Protein AF-A0A6G8FL01-F1 (afdb_monomer)

Mean predicted aligned error: 11.18 Å

Structure (mmCIF, N/CA/C/O backbone):
data_AF-A0A6G8FL01-F1
#
_entry.id   AF-A0A6G8FL01-F1
#
loop_
_atom_site.group_PDB
_atom_site.id
_atom_site.type_symbol
_atom_site.label_atom_id
_atom_site.label_alt_id
_atom_site.label_comp_id
_atom_site.label_asym_id
_atom_site.label_entity_id
_atom_site.label_seq_id
_atom_site.pdbx_PDB_ins_code
_atom_site.Cartn_x
_atom_site.Cartn_y
_atom_site.Cartn_z
_atom_site.occupancy
_atom_site.B_iso_or_equiv
_atom_site.auth_seq_id
_atom_site.auth_comp_id
_atom_site.auth_asym_id
_atom_site.auth_atom_id
_atom_site.pdbx_PDB_model_num
ATOM 1 N N . MET A 1 1 ? 13.105 -34.738 44.767 1.00 36.34 1 MET A N 1
ATOM 2 C CA . MET A 1 1 ? 11.649 -34.705 44.525 1.00 36.34 1 MET A CA 1
ATOM 3 C C . MET A 1 1 ? 11.220 -33.242 44.631 1.00 36.34 1 MET A C 1
ATOM 5 O O . MET A 1 1 ? 10.880 -32.819 45.720 1.00 36.34 1 MET A O 1
ATOM 9 N N . THR A 1 2 ? 11.565 -32.319 43.724 1.00 36.72 2 THR A N 1
ATOM 10 C CA . THR A 1 2 ? 11.187 -32.106 42.303 1.00 36.72 2 THR A CA 1
ATOM 11 C C . THR A 1 2 ? 9.688 -32.019 42.014 1.00 36.72 2 THR A C 1
ATOM 13 O O . THR A 1 2 ? 8.982 -33.002 42.208 1.00 36.72 2 THR A O 1
ATOM 16 N N . ALA A 1 3 ? 9.320 -30.856 41.442 1.00 37.06 3 ALA A N 1
ATOM 17 C CA . ALA A 1 3 ? 8.181 -30.483 40.578 1.00 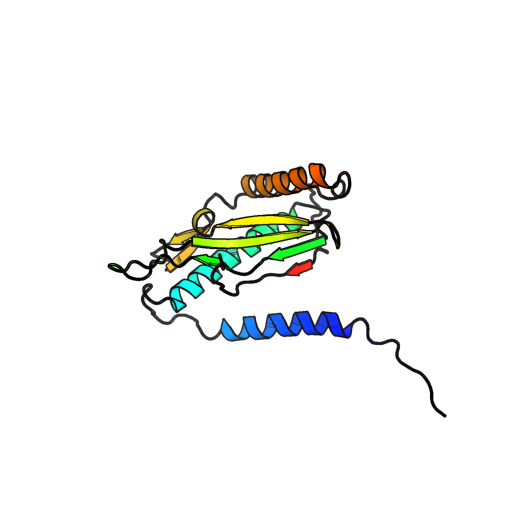37.06 3 ALA A CA 1
ATOM 18 C C . ALA A 1 3 ? 7.419 -29.278 41.163 1.00 37.06 3 ALA A C 1
ATOM 20 O O . ALA A 1 3 ? 7.074 -29.319 42.332 1.00 37.06 3 ALA A O 1
ATOM 21 N N . LYS A 1 4 ? 7.064 -28.184 40.481 1.00 33.66 4 LYS A N 1
ATOM 22 C CA . LYS A 1 4 ? 7.108 -27.639 39.101 1.00 33.66 4 LYS A CA 1
ATOM 23 C C . LYS A 1 4 ? 6.702 -26.151 39.303 1.00 33.66 4 LYS A C 1
ATOM 25 O O . LYS A 1 4 ? 5.956 -25.872 40.230 1.00 33.66 4 LYS A O 1
ATOM 30 N N . GLY A 1 5 ? 7.118 -25.131 38.566 1.00 32.75 5 GLY A N 1
ATOM 31 C CA . GLY A 1 5 ? 7.604 -25.069 37.199 1.00 32.75 5 GLY A CA 1
ATOM 32 C C . GLY A 1 5 ? 6.848 -23.944 36.477 1.00 32.75 5 GLY A C 1
ATOM 33 O O . GLY A 1 5 ? 5.660 -24.085 36.236 1.00 32.75 5 GLY A O 1
ATOM 34 N N . ILE A 1 6 ? 7.580 -22.876 36.138 1.00 38.19 6 ILE A N 1
ATOM 35 C CA . ILE A 1 6 ? 7.466 -22.100 34.890 1.00 38.19 6 ILE A CA 1
ATOM 36 C C . ILE A 1 6 ? 6.189 -21.245 34.718 1.00 38.19 6 ILE A C 1
ATOM 38 O O . ILE A 1 6 ? 5.167 -21.709 34.232 1.00 38.19 6 ILE A O 1
ATOM 42 N N . TRP A 1 7 ? 6.314 -19.948 35.027 1.00 31.25 7 TRP A N 1
ATOM 43 C CA . TRP A 1 7 ? 5.376 -18.866 34.664 1.00 31.25 7 TRP A CA 1
ATOM 44 C C . TRP A 1 7 ? 5.990 -17.878 33.647 1.00 31.25 7 TRP A C 1
ATOM 46 O O . TRP A 1 7 ? 5.691 -16.689 33.651 1.00 31.25 7 TRP A O 1
ATOM 56 N N . ILE A 1 8 ? 6.889 -18.345 32.774 1.00 44.91 8 ILE A N 1
ATOM 57 C CA . ILE A 1 8 ? 7.537 -17.497 31.760 1.00 44.91 8 ILE A CA 1
ATOM 58 C C . ILE A 1 8 ? 7.604 -18.266 30.442 1.00 44.91 8 ILE A C 1
ATOM 60 O O . ILE A 1 8 ? 8.623 -18.872 30.137 1.00 44.91 8 ILE A O 1
ATOM 64 N N . THR A 1 9 ? 6.518 -18.277 29.669 1.00 43.72 9 THR A N 1
ATOM 65 C CA . THR A 1 9 ? 6.560 -18.761 28.272 1.00 43.72 9 THR A CA 1
ATOM 66 C C . THR A 1 9 ? 5.581 -18.077 27.314 1.00 43.72 9 THR A C 1
ATOM 68 O O . THR A 1 9 ? 5.623 -18.376 26.128 1.00 43.72 9 THR A O 1
ATOM 71 N N . ALA A 1 10 ? 4.755 -17.114 27.742 1.00 39.81 10 ALA A N 1
ATOM 72 C CA . ALA A 1 10 ? 3.818 -16.460 26.816 1.00 39.81 10 ALA A CA 1
ATOM 73 C C . ALA A 1 10 ? 4.405 -15.247 26.058 1.00 39.81 10 ALA A C 1
ATOM 75 O O . ALA A 1 10 ? 3.944 -14.935 24.968 1.00 39.81 10 ALA A O 1
ATOM 76 N N . TRP A 1 11 ? 5.458 -14.596 26.571 1.00 33.03 11 TRP A N 1
ATOM 77 C CA . TRP A 1 11 ? 6.044 -13.394 25.941 1.00 33.03 11 TRP A CA 1
ATOM 78 C C . TRP A 1 11 ? 7.249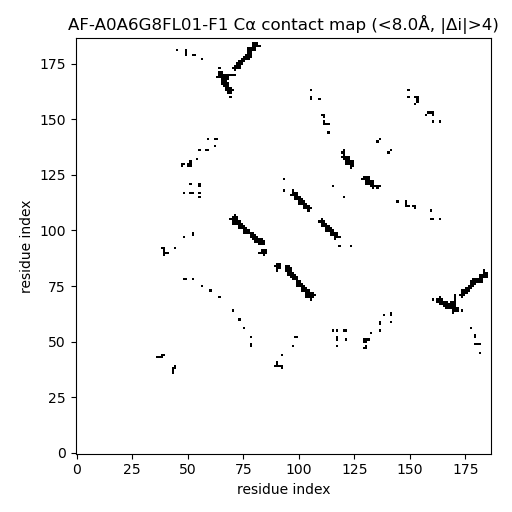 -13.665 25.026 1.00 33.03 11 TRP A C 1
ATOM 80 O O . TRP A 1 11 ? 7.717 -12.767 24.333 1.00 33.03 11 TRP A O 1
ATOM 90 N N . SER A 1 12 ? 7.758 -14.898 24.986 1.00 38.62 12 SER A N 1
ATOM 91 C CA . SER A 1 12 ? 8.978 -15.227 24.234 1.00 38.62 12 SER A CA 1
ATOM 92 C C . SER A 1 12 ? 8.722 -15.594 22.769 1.00 38.62 12 SER A C 1
ATOM 94 O O . SER A 1 12 ? 9.651 -15.541 21.972 1.00 38.62 12 SER A O 1
ATOM 96 N N . VAL A 1 13 ? 7.488 -15.948 22.391 1.00 43.97 13 VAL A N 1
ATOM 97 C CA . VAL A 1 13 ? 7.177 -16.398 21.019 1.00 43.97 13 VAL A CA 1
ATOM 98 C C . VAL A 1 13 ? 6.832 -15.224 20.095 1.00 43.97 13 VAL A C 1
ATOM 100 O O . VAL A 1 13 ? 7.257 -15.217 18.944 1.00 43.97 13 VAL A O 1
ATOM 103 N N . VAL A 1 14 ? 6.179 -14.173 20.602 1.00 43.00 14 VAL A N 1
ATOM 104 C CA . VAL A 1 14 ? 5.880 -12.967 19.801 1.00 43.00 14 VAL A CA 1
ATOM 105 C C . VAL A 1 14 ? 7.143 -12.127 19.558 1.00 43.00 14 VAL A C 1
ATOM 107 O O . VAL A 1 14 ? 7.347 -11.624 18.457 1.00 43.00 14 VAL A O 1
ATOM 110 N N . GLY A 1 15 ? 8.062 -12.063 20.530 1.00 33.84 15 GLY A N 1
ATOM 111 C CA . GLY A 1 15 ? 9.348 -11.371 20.361 1.00 33.84 15 GLY A CA 1
ATOM 112 C C . GLY A 1 15 ? 10.302 -12.032 19.354 1.00 33.84 15 GLY A C 1
ATOM 113 O O . GLY A 1 15 ? 11.143 -11.350 18.775 1.00 33.84 15 GLY A O 1
ATOM 114 N N . LEU A 1 16 ? 10.165 -13.341 19.104 1.00 36.62 16 LEU A N 1
ATOM 115 C CA . LEU A 1 16 ? 11.024 -14.079 18.167 1.00 36.62 16 LEU A CA 1
ATOM 116 C C . LEU A 1 16 ? 10.580 -13.947 16.701 1.00 36.62 16 LEU A C 1
ATOM 118 O O . LEU A 1 16 ? 11.434 -13.981 15.819 1.00 36.62 16 LEU A O 1
ATOM 122 N N . LEU A 1 17 ? 9.289 -13.723 16.428 1.00 42.22 17 LEU A N 1
ATOM 123 C CA . LEU A 1 17 ? 8.806 -13.470 15.063 1.00 42.22 17 LEU A CA 1
ATOM 124 C C . LEU A 1 17 ? 9.113 -12.037 14.594 1.00 42.22 17 LEU A C 1
ATOM 126 O O . LEU A 1 17 ? 9.507 -11.845 13.447 1.00 42.22 17 LEU A O 1
ATOM 130 N N . VAL A 1 18 ? 9.062 -11.049 15.497 1.00 44.69 18 VAL A N 1
ATOM 131 C CA . VAL A 1 18 ? 9.391 -9.645 15.172 1.00 44.69 18 VAL A CA 1
ATOM 132 C C . VAL A 1 18 ? 10.902 -9.431 14.971 1.00 44.69 18 VAL A C 1
ATOM 134 O O . VAL A 1 18 ? 11.308 -8.635 14.129 1.00 44.69 18 VAL A O 1
ATOM 137 N N . LEU A 1 19 ? 11.761 -10.186 15.668 1.00 41.81 19 LEU A N 1
ATOM 138 C CA . LEU A 1 19 ? 13.216 -10.107 15.464 1.00 41.81 19 LEU A CA 1
ATOM 139 C C . LEU A 1 19 ? 13.711 -10.935 14.266 1.00 41.81 19 LEU A C 1
ATOM 141 O O . LEU A 1 19 ? 14.717 -10.570 13.660 1.00 41.81 19 LEU A O 1
ATOM 145 N N . GLY A 1 20 ? 13.013 -12.014 13.894 1.00 37.31 20 GLY A N 1
ATOM 146 C CA . GLY A 1 20 ? 13.359 -12.831 12.726 1.00 37.31 20 GLY A CA 1
ATOM 147 C C . GLY A 1 20 ? 13.062 -12.141 11.390 1.00 37.31 20 GLY A C 1
ATOM 148 O O . GLY A 1 20 ? 13.910 -12.161 10.500 1.00 37.31 20 GLY A O 1
ATOM 149 N N . GLY A 1 21 ? 11.902 -11.483 11.272 1.00 38.00 21 GLY A N 1
ATOM 150 C CA . GLY A 1 21 ? 11.507 -10.768 10.050 1.00 38.00 21 GLY A CA 1
ATOM 151 C C . GLY A 1 21 ? 12.287 -9.467 9.824 1.00 38.00 21 GLY A C 1
ATOM 152 O O . GLY A 1 21 ? 12.747 -9.202 8.716 1.00 38.00 21 GLY A O 1
ATOM 153 N N . GLY A 1 22 ? 12.530 -8.687 10.885 1.00 35.66 22 GLY A N 1
ATOM 154 C CA . GLY A 1 22 ? 13.196 -7.383 10.769 1.00 35.66 22 GLY A CA 1
ATOM 155 C C . GLY A 1 22 ? 14.705 -7.443 10.488 1.00 35.66 22 GLY A C 1
ATOM 156 O O . GLY A 1 22 ? 15.245 -6.567 9.812 1.00 35.66 22 GLY A O 1
ATOM 157 N N . LEU A 1 23 ? 15.415 -8.473 10.971 1.00 36.62 23 LEU A N 1
ATOM 158 C CA . LEU A 1 23 ? 16.880 -8.543 10.838 1.00 36.62 23 LEU A CA 1
ATOM 159 C C . LEU A 1 23 ? 17.358 -9.087 9.486 1.00 36.62 23 LEU A C 1
ATOM 161 O O . LEU A 1 23 ? 18.453 -8.727 9.049 1.00 36.62 23 LEU A O 1
ATOM 165 N N . ILE A 1 24 ? 16.558 -9.916 8.810 1.00 47.03 24 ILE A N 1
ATOM 166 C CA . ILE A 1 24 ? 16.896 -10.409 7.467 1.00 47.03 24 ILE A CA 1
ATOM 167 C C . ILE A 1 24 ? 16.628 -9.309 6.427 1.00 47.03 24 ILE A C 1
ATOM 169 O O . ILE A 1 24 ? 17.492 -9.051 5.588 1.00 47.03 24 ILE A O 1
ATOM 173 N N . PHE A 1 25 ? 15.517 -8.574 6.550 1.00 38.59 25 PHE A N 1
ATOM 174 C CA . PHE A 1 25 ? 15.186 -7.471 5.640 1.00 38.59 25 PHE A CA 1
ATOM 175 C C . PHE A 1 25 ? 16.103 -6.245 5.806 1.00 38.59 25 PHE A C 1
ATOM 177 O O . PHE A 1 25 ? 16.569 -5.685 4.814 1.00 38.59 25 PHE A O 1
ATOM 184 N N . GLY A 1 26 ? 16.460 -5.861 7.040 1.00 32.91 26 GLY A N 1
ATOM 185 C CA . GLY A 1 26 ? 17.308 -4.685 7.285 1.00 32.91 26 GLY A CA 1
ATOM 186 C C . GLY A 1 26 ? 18.768 -4.826 6.825 1.00 32.91 26 GLY A C 1
ATOM 187 O O . GLY A 1 26 ? 19.411 -3.828 6.504 1.00 32.91 26 GLY A O 1
ATOM 188 N N . LYS A 1 27 ? 19.314 -6.052 6.769 1.00 37.28 27 LYS A N 1
ATOM 189 C CA . LYS A 1 27 ? 20.723 -6.280 6.394 1.00 37.28 27 LYS A CA 1
ATOM 190 C C . LYS A 1 27 ? 20.940 -6.369 4.881 1.00 37.28 27 LYS A C 1
ATOM 192 O O . LYS A 1 27 ? 22.007 -5.986 4.414 1.00 37.28 27 LYS A O 1
ATOM 197 N N . VAL A 1 28 ? 19.949 -6.836 4.121 1.00 45.41 28 VAL A N 1
ATOM 198 C CA . VAL A 1 28 ? 20.044 -6.925 2.651 1.00 45.41 28 VAL A CA 1
ATOM 199 C C . VAL A 1 28 ? 19.953 -5.538 1.994 1.00 45.41 28 VAL A C 1
ATOM 201 O O . VAL A 1 28 ? 20.570 -5.319 0.955 1.00 45.41 28 VAL A O 1
ATOM 204 N N . PHE A 1 29 ? 19.270 -4.576 2.627 1.00 45.62 29 PHE A N 1
ATOM 205 C CA . PHE A 1 29 ? 19.033 -3.245 2.051 1.00 45.62 29 PHE A CA 1
ATOM 206 C C . PHE A 1 29 ? 20.152 -2.210 2.262 1.00 45.62 29 PHE A C 1
ATOM 208 O O . PHE A 1 29 ? 20.231 -1.258 1.492 1.00 45.62 29 PHE A O 1
ATOM 215 N N . MET A 1 30 ? 21.050 -2.372 3.244 1.00 45.03 30 MET A N 1
ATOM 216 C CA . MET A 1 30 ? 22.147 -1.402 3.444 1.00 45.03 30 MET A CA 1
ATOM 217 C C . MET A 1 30 ? 23.356 -1.619 2.517 1.00 45.03 30 MET A C 1
ATOM 219 O O . MET A 1 30 ? 24.163 -0.706 2.370 1.00 45.03 30 MET A O 1
ATOM 223 N N . ASP A 1 31 ? 23.481 -2.785 1.873 1.00 42.12 31 ASP A N 1
ATOM 224 C CA . ASP A 1 31 ? 24.647 -3.132 1.035 1.00 42.12 31 ASP A CA 1
ATOM 225 C C . ASP A 1 31 ? 24.448 -2.837 -0.465 1.00 42.12 31 ASP A C 1
ATOM 227 O O . ASP A 1 31 ? 25.400 -2.906 -1.238 1.00 42.12 31 ASP A O 1
ATOM 231 N N . LYS A 1 32 ? 23.233 -2.475 -0.901 1.00 45.12 32 LYS A N 1
ATOM 232 C CA . LYS A 1 32 ? 22.915 -2.176 -2.314 1.00 45.12 32 LYS A CA 1
ATOM 233 C C . LYS A 1 32 ? 22.666 -0.690 -2.585 1.00 45.12 32 LYS A C 1
ATOM 235 O O . LYS A 1 32 ? 21.908 -0.328 -3.481 1.00 45.12 32 LYS A O 1
ATOM 240 N N . GLY A 1 33 ? 23.325 0.180 -1.824 1.00 38.38 33 GLY A N 1
ATOM 241 C CA . GLY A 1 33 ? 23.419 1.592 -2.173 1.00 38.38 33 GLY A CA 1
ATOM 242 C C . GLY A 1 33 ? 24.143 1.761 -3.510 1.00 38.38 33 GLY A C 1
ATOM 243 O O . GLY A 1 33 ? 25.337 1.495 -3.594 1.00 38.38 33 GLY A O 1
ATOM 244 N N . ALA A 1 34 ? 23.401 2.202 -4.527 1.00 47.41 34 ALA A N 1
ATOM 245 C CA . ALA A 1 34 ? 23.887 2.830 -5.755 1.00 47.41 34 ALA A CA 1
ATOM 246 C C . ALA A 1 34 ? 25.033 2.096 -6.481 1.00 47.41 34 ALA A C 1
ATOM 248 O O . ALA A 1 34 ? 26.201 2.466 -6.384 1.00 47.41 34 ALA A O 1
ATOM 249 N N . THR A 1 35 ? 24.691 1.094 -7.290 1.00 38.25 35 THR A N 1
ATOM 250 C CA . THR A 1 35 ? 25.548 0.689 -8.414 1.00 38.25 35 THR A CA 1
ATOM 251 C C . THR A 1 35 ? 24.714 0.686 -9.686 1.00 38.25 35 THR A C 1
ATOM 253 O O . THR A 1 35 ? 23.624 0.127 -9.711 1.00 38.25 35 THR A O 1
ATOM 256 N N . GLU A 1 36 ? 25.230 1.380 -10.699 1.00 42.91 36 GLU A N 1
ATOM 257 C CA . GLU A 1 36 ? 24.675 1.626 -12.033 1.00 42.91 36 GLU A CA 1
ATOM 258 C C . GLU A 1 36 ? 24.319 0.310 -12.755 1.00 42.91 36 GLU A C 1
ATOM 260 O O . GLU A 1 36 ? 25.065 -0.183 -13.602 1.00 42.91 36 GLU A O 1
ATOM 265 N N . GLN A 1 37 ? 23.190 -0.307 -12.405 1.00 41.72 37 GLN A N 1
ATOM 266 C CA . GLN A 1 37 ? 22.596 -1.365 -13.211 1.00 41.72 37 GLN A CA 1
ATOM 267 C C . GLN A 1 37 ? 21.653 -0.708 -14.218 1.00 41.72 37 GLN A C 1
ATOM 269 O O . GLN A 1 37 ? 20.759 0.032 -13.808 1.00 41.72 37 GLN A O 1
ATOM 274 N N . PRO A 1 38 ? 21.817 -0.940 -15.531 1.00 46.66 38 PRO A N 1
ATOM 275 C CA . PRO A 1 38 ? 20.848 -0.437 -16.489 1.00 46.66 38 PRO A CA 1
ATOM 276 C C . PRO A 1 38 ? 19.464 -0.990 -16.125 1.00 46.66 38 PRO A C 1
ATOM 278 O O . PRO A 1 38 ? 19.332 -2.181 -15.844 1.00 46.66 38 PRO A O 1
ATOM 281 N N . LEU A 1 39 ? 18.435 -0.139 -16.187 1.00 56.94 39 LEU A N 1
ATOM 282 C CA . LEU A 1 39 ? 17.003 -0.429 -15.965 1.00 56.94 39 LEU A CA 1
ATOM 283 C C . LEU A 1 39 ? 16.394 -1.496 -16.914 1.00 56.94 39 LEU A C 1
ATOM 285 O O . LEU A 1 39 ? 15.180 -1.599 -17.061 1.00 56.94 39 LEU A O 1
ATOM 289 N N . SER A 1 40 ? 17.247 -2.287 -17.564 1.00 60.19 40 SER A N 1
ATOM 290 C CA . SER A 1 40 ? 16.958 -3.528 -18.279 1.00 60.19 40 SER A CA 1
ATOM 291 C C . SER A 1 40 ? 17.224 -4.787 -17.438 1.00 60.19 40 SER A C 1
ATOM 293 O O . SER A 1 40 ? 16.940 -5.888 -17.904 1.00 60.19 40 SER A O 1
ATOM 295 N N . ASP A 1 41 ? 17.836 -4.657 -16.254 1.00 79.00 41 ASP A N 1
ATOM 296 C CA . ASP A 1 41 ? 18.034 -5.765 -15.316 1.00 79.00 41 ASP A CA 1
ATOM 297 C C . ASP A 1 41 ? 16.809 -5.905 -14.406 1.00 79.00 41 ASP A C 1
ATOM 299 O O . ASP A 1 41 ? 16.429 -4.978 -13.685 1.00 79.00 41 ASP A O 1
ATOM 303 N N . ARG A 1 42 ? 16.214 -7.099 -14.416 1.00 84.12 42 ARG A N 1
ATOM 304 C CA . ARG A 1 42 ? 15.068 -7.455 -13.584 1.00 84.12 42 ARG A CA 1
ATOM 305 C C . ARG A 1 42 ? 15.343 -7.200 -12.100 1.00 84.12 42 ARG A C 1
ATOM 307 O O . ARG A 1 42 ? 14.472 -6.665 -11.428 1.00 84.12 42 ARG A O 1
ATOM 314 N N . SER A 1 43 ? 16.551 -7.467 -11.598 1.00 86.69 43 SER A N 1
ATOM 315 C CA . SER A 1 43 ? 16.882 -7.204 -10.188 1.00 86.69 43 SER A CA 1
ATOM 316 C C . SER A 1 43 ? 16.865 -5.715 -9.823 1.00 86.69 43 SER A C 1
ATOM 318 O O . SER A 1 43 ? 16.494 -5.365 -8.704 1.00 86.69 43 SER A O 1
ATOM 320 N N . ALA A 1 44 ? 17.233 -4.826 -10.748 1.00 86.81 44 ALA A N 1
ATOM 321 C CA . ALA A 1 44 ? 17.144 -3.383 -10.527 1.00 86.81 44 ALA A CA 1
ATOM 322 C C . ALA A 1 44 ? 15.681 -2.907 -10.540 1.00 86.81 44 ALA A C 1
ATOM 324 O O . ALA A 1 44 ? 15.284 -2.084 -9.716 1.00 86.81 44 ALA A O 1
ATOM 325 N N . MET A 1 45 ? 14.863 -3.471 -11.433 1.00 89.31 45 MET A N 1
ATOM 326 C CA . MET A 1 45 ? 13.424 -3.198 -11.494 1.00 89.31 45 MET A CA 1
ATOM 327 C C . MET A 1 45 ? 12.706 -3.660 -10.223 1.00 89.31 45 MET A C 1
ATOM 329 O O . MET A 1 45 ? 11.900 -2.921 -9.672 1.00 89.31 45 MET A O 1
ATOM 333 N N . GLU A 1 46 ? 13.045 -4.852 -9.730 1.00 91.94 46 GLU A N 1
ATOM 334 C CA . GLU A 1 46 ? 12.539 -5.407 -8.473 1.00 91.94 46 GLU A CA 1
ATOM 335 C C . GLU A 1 46 ? 12.806 -4.459 -7.291 1.00 91.94 46 GLU A C 1
ATOM 337 O O . GLU A 1 46 ? 11.888 -4.149 -6.534 1.00 91.94 46 GLU A O 1
ATOM 342 N N . LEU A 1 47 ? 14.021 -3.909 -7.182 1.00 91.56 47 LEU A N 1
ATOM 343 C CA . LEU A 1 47 ? 14.349 -2.917 -6.151 1.00 91.56 47 LEU A CA 1
ATOM 344 C C . LEU A 1 47 ? 13.525 -1.630 -6.294 1.00 91.56 47 LEU A C 1
ATOM 346 O O . LEU A 1 47 ? 13.048 -1.097 -5.292 1.00 91.56 47 LEU A O 1
ATOM 350 N N . ALA A 1 48 ? 13.326 -1.141 -7.521 1.00 91.94 48 ALA A N 1
ATOM 351 C CA . ALA A 1 48 ? 12.495 0.035 -7.770 1.00 91.94 48 ALA A CA 1
ATOM 352 C C . ALA A 1 48 ? 11.023 -0.213 -7.392 1.00 91.94 48 ALA A C 1
ATOM 354 O O . ALA A 1 48 ? 10.391 0.647 -6.780 1.00 91.94 48 ALA A O 1
ATOM 355 N N . TYR A 1 49 ? 10.481 -1.395 -7.697 1.00 94.94 49 TYR A N 1
ATOM 356 C CA . TYR A 1 49 ? 9.122 -1.778 -7.311 1.00 94.94 49 TYR A CA 1
ATOM 357 C C . TYR A 1 49 ? 8.957 -1.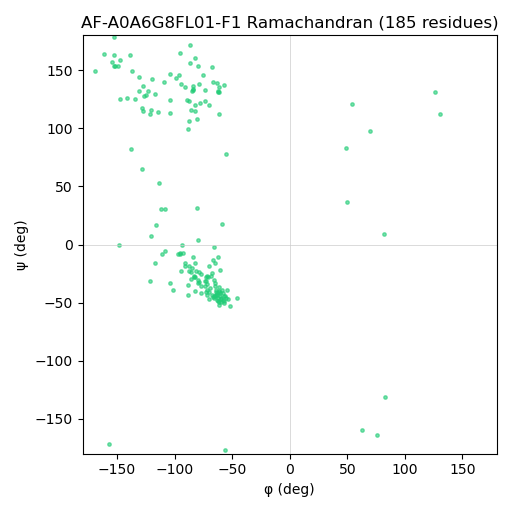884 -5.800 1.00 94.94 49 TYR A C 1
ATOM 359 O O . TYR A 1 49 ? 7.987 -1.355 -5.262 1.00 94.94 49 TYR A O 1
ATOM 367 N N . GLN A 1 50 ? 9.912 -2.508 -5.110 1.00 95.06 50 GLN A N 1
ATOM 368 C CA . GLN A 1 50 ? 9.915 -2.591 -3.649 1.00 95.06 50 GLN A CA 1
ATOM 369 C C . GLN A 1 50 ? 9.974 -1.206 -3.006 1.00 95.06 50 GLN A C 1
ATOM 371 O O . GLN A 1 50 ? 9.254 -0.945 -2.047 1.00 95.06 50 GLN A O 1
ATOM 376 N N . ASP A 1 51 ? 10.797 -0.303 -3.541 1.00 94.12 51 ASP A N 1
ATOM 377 C CA . ASP A 1 51 ? 10.885 1.072 -3.054 1.00 94.12 51 ASP A CA 1
ATOM 378 C C . ASP A 1 51 ? 9.565 1.835 -3.226 1.00 94.12 51 ASP A C 1
ATOM 380 O O . ASP A 1 51 ? 9.070 2.452 -2.281 1.00 94.12 51 ASP A O 1
ATOM 384 N N . GLY A 1 52 ? 8.967 1.752 -4.416 1.00 94.44 52 GLY A N 1
ATOM 385 C CA . GLY A 1 52 ? 7.684 2.384 -4.699 1.00 94.44 52 GLY A CA 1
ATOM 386 C C . GLY A 1 52 ? 6.549 1.809 -3.849 1.00 94.44 52 GLY A C 1
ATOM 387 O O . GLY A 1 52 ? 5.761 2.567 -3.285 1.00 94.44 52 GLY A O 1
ATOM 388 N N . MET A 1 53 ? 6.492 0.484 -3.695 1.00 95.94 53 MET A N 1
ATOM 389 C CA . MET A 1 53 ? 5.460 -0.171 -2.891 1.00 95.94 53 MET A CA 1
ATOM 390 C C . MET A 1 53 ? 5.617 0.089 -1.407 1.00 95.94 53 MET A C 1
ATOM 392 O O . MET A 1 53 ? 4.622 0.349 -0.744 1.00 95.94 53 MET A O 1
ATOM 396 N N . ARG A 1 54 ? 6.842 0.140 -0.889 1.00 95.62 54 ARG A N 1
ATOM 397 C CA . ARG A 1 54 ? 7.086 0.561 0.491 1.00 95.62 54 ARG A CA 1
ATOM 398 C C . ARG A 1 54 ? 6.459 1.919 0.789 1.00 95.62 54 ARG A C 1
ATOM 400 O O . ARG A 1 54 ? 5.741 2.040 1.775 1.00 95.62 54 ARG A O 1
ATOM 407 N N . GLN A 1 55 ? 6.649 2.903 -0.092 1.00 95.06 55 GLN A N 1
ATOM 408 C CA . GLN A 1 55 ? 6.039 4.227 0.073 1.00 95.06 55 GLN A CA 1
ATOM 409 C C . GLN A 1 55 ? 4.504 4.161 0.067 1.00 95.06 55 GLN A C 1
ATOM 411 O O . GLN A 1 55 ? 3.864 4.844 0.865 1.00 95.06 55 GLN A O 1
ATOM 416 N N . VAL A 1 56 ? 3.905 3.328 -0.793 1.00 96.00 56 VAL A N 1
ATOM 417 C CA . VAL A 1 56 ? 2.450 3.090 -0.806 1.00 96.00 56 VAL A CA 1
ATOM 418 C C . VAL A 1 56 ? 1.985 2.486 0.522 1.00 96.00 56 VAL A C 1
ATOM 420 O O . VAL A 1 56 ? 1.032 2.995 1.117 1.00 96.00 56 VAL A O 1
ATOM 423 N N . GLN A 1 57 ? 2.661 1.431 0.990 1.00 95.94 57 GLN A N 1
ATOM 424 C CA . GLN A 1 57 ? 2.304 0.717 2.212 1.00 95.94 57 GLN A CA 1
ATOM 425 C C . GLN A 1 57 ? 2.405 1.622 3.442 1.00 95.94 57 GLN A C 1
ATOM 427 O O . GLN A 1 57 ? 1.459 1.694 4.228 1.00 95.94 57 GLN A O 1
ATOM 432 N N . GLU A 1 58 ? 3.519 2.345 3.582 1.00 95.25 58 GLU A N 1
ATOM 433 C CA . GLU A 1 58 ? 3.763 3.291 4.675 1.00 95.25 58 GLU A CA 1
ATOM 434 C C . GLU A 1 58 ? 2.728 4.424 4.649 1.00 95.25 58 GLU A C 1
ATOM 436 O O . GLU A 1 58 ? 2.020 4.618 5.634 1.00 95.25 58 GLU A O 1
ATOM 441 N N . THR A 1 59 ? 2.538 5.092 3.503 1.00 95.62 59 THR A N 1
ATOM 442 C CA . THR A 1 59 ? 1.614 6.238 3.384 1.00 95.62 59 THR A CA 1
ATOM 443 C C . THR A 1 59 ? 0.177 5.857 3.730 1.00 95.62 59 THR A C 1
ATOM 445 O O . THR A 1 59 ? -0.496 6.568 4.479 1.00 95.62 59 THR A O 1
ATOM 448 N N . PHE A 1 60 ? -0.318 4.740 3.189 1.00 95.81 60 PHE A N 1
ATOM 449 C CA . PHE A 1 60 ? -1.681 4.299 3.476 1.00 95.81 60 PHE A CA 1
ATOM 450 C C . PHE A 1 60 ? -1.840 3.865 4.931 1.00 95.81 60 PHE A C 1
ATOM 452 O O . PHE A 1 60 ? -2.832 4.220 5.569 1.00 95.81 60 PHE A O 1
ATOM 459 N N . THR A 1 61 ? -0.871 3.116 5.464 1.00 96.88 61 THR A N 1
ATOM 460 C CA . THR A 1 61 ? -0.939 2.617 6.840 1.00 96.88 61 THR A CA 1
ATOM 461 C C . THR A 1 61 ? -0.886 3.767 7.839 1.00 96.88 61 THR A C 1
ATOM 463 O O . THR A 1 61 ? -1.719 3.817 8.738 1.00 96.88 61 THR A O 1
ATOM 466 N N . GLU A 1 62 ? 0.029 4.722 7.664 1.00 97.00 62 GLU A N 1
ATOM 467 C CA . GLU A 1 62 ? 0.100 5.927 8.496 1.00 97.00 62 GLU A CA 1
ATOM 468 C C . GLU A 1 62 ? -1.220 6.695 8.453 1.00 97.00 62 GLU A C 1
ATOM 470 O O . GLU A 1 62 ? -1.811 6.962 9.498 1.00 97.00 62 GLU A O 1
ATOM 475 N N . TYR A 1 63 ? -1.747 6.961 7.253 1.00 97.06 63 TYR A N 1
ATOM 476 C CA . TYR A 1 63 ? -3.023 7.654 7.113 1.00 97.06 63 TYR A CA 1
ATOM 477 C C . TYR A 1 63 ? -4.159 6.932 7.841 1.00 97.06 63 TYR A C 1
ATOM 479 O O . TYR A 1 63 ? -4.903 7.552 8.604 1.00 97.06 63 TYR A O 1
ATOM 487 N N . LEU A 1 64 ? -4.287 5.623 7.623 1.00 96.88 64 LEU A N 1
ATOM 488 C CA . LEU A 1 64 ? -5.314 4.800 8.244 1.00 96.88 64 LEU A CA 1
ATOM 489 C C . LEU A 1 64 ? -5.202 4.845 9.773 1.00 96.88 64 LEU A C 1
ATOM 491 O O . LEU A 1 64 ? -6.191 5.119 10.450 1.00 96.88 64 LEU A O 1
ATOM 495 N N . LEU A 1 65 ? -4.006 4.626 10.322 1.00 96.94 65 LEU A N 1
ATOM 496 C CA . LEU A 1 65 ? -3.798 4.570 11.768 1.00 96.94 65 LEU A CA 1
ATOM 497 C C . LEU A 1 65 ? -3.897 5.934 12.449 1.00 96.94 65 LEU A C 1
ATOM 499 O O . LEU A 1 65 ? -4.255 5.982 13.621 1.00 96.94 65 LEU A O 1
ATOM 503 N N . GLU A 1 66 ? -3.612 7.035 11.761 1.00 97.56 66 GLU A N 1
ATOM 504 C CA . GLU A 1 66 ? -3.778 8.380 12.319 1.00 97.56 66 GLU A CA 1
ATOM 505 C C . GLU A 1 66 ? -5.231 8.863 12.276 1.00 97.56 66 GLU A C 1
ATOM 507 O O . GLU A 1 66 ? -5.649 9.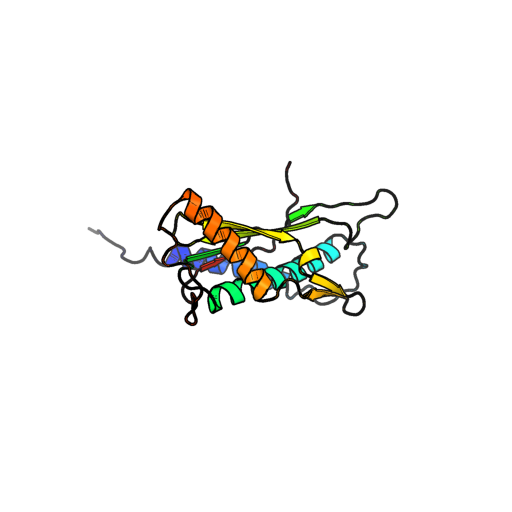630 13.144 1.00 97.56 66 GLU A O 1
ATOM 512 N N . ASN A 1 67 ? -6.006 8.424 11.278 1.00 97.44 67 ASN A N 1
ATOM 513 C CA . ASN A 1 67 ? -7.316 9.007 10.977 1.00 97.44 67 ASN A CA 1
ATOM 514 C C . ASN A 1 67 ? -8.497 8.083 11.279 1.00 97.44 67 ASN A C 1
ATOM 516 O O . ASN A 1 67 ? -9.637 8.543 11.213 1.00 97.44 67 ASN A O 1
ATOM 520 N N . TYR A 1 68 ? -8.269 6.812 11.610 1.00 95.50 68 TYR A N 1
ATOM 521 C CA . TYR A 1 68 ? -9.329 5.858 11.933 1.00 95.50 68 TYR A CA 1
ATOM 522 C C . TYR A 1 68 ? -9.076 5.177 13.276 1.00 95.50 68 TYR A C 1
ATOM 524 O O . TYR A 1 68 ? -7.962 4.752 13.581 1.00 95.50 68 TYR A O 1
ATOM 532 N N . GLU A 1 69 ? -10.131 5.067 14.081 1.00 94.69 69 GLU A N 1
ATOM 533 C CA . GLU A 1 69 ? -10.165 4.215 15.273 1.00 94.69 69 GLU A CA 1
ATOM 534 C C . GLU A 1 69 ? -10.792 2.855 14.939 1.00 94.69 69 GLU A C 1
ATOM 536 O O . GLU A 1 69 ? -11.420 2.706 13.890 1.00 94.69 69 GLU A O 1
ATOM 541 N N . GLY A 1 70 ? -10.608 1.867 15.817 1.00 92.12 70 GLY A N 1
ATOM 542 C CA . GLY A 1 70 ? -11.154 0.518 15.636 1.00 92.12 70 GLY A CA 1
ATOM 543 C C . GLY A 1 70 ? -10.326 -0.390 14.720 1.00 92.12 70 GLY A C 1
ATOM 544 O O . GLY A 1 70 ? -10.782 -1.478 14.384 1.00 92.12 70 GLY A O 1
ATOM 545 N N . VAL A 1 71 ? -9.115 0.020 14.322 1.00 94.62 71 VAL A N 1
ATOM 546 C CA . VAL A 1 71 ? -8.181 -0.844 13.584 1.00 94.62 71 VAL A CA 1
ATOM 547 C C . VAL A 1 71 ? -7.437 -1.738 14.578 1.00 94.62 71 VAL A C 1
ATOM 549 O O . VAL A 1 71 ? -6.717 -1.245 15.448 1.00 94.62 71 VAL A O 1
ATOM 552 N N . ALA A 1 72 ? -7.575 -3.056 14.436 1.00 94.06 72 ALA A N 1
ATOM 553 C CA . ALA A 1 72 ? -6.829 -4.036 15.224 1.00 94.06 72 ALA A CA 1
ATOM 554 C C . ALA A 1 72 ? -5.489 -4.388 14.569 1.00 94.06 72 ALA A C 1
ATOM 556 O O . ALA A 1 72 ? -4.459 -4.460 15.248 1.00 94.06 72 ALA A O 1
ATOM 557 N N . ALA A 1 73 ? -5.487 -4.589 13.249 1.00 96.00 73 ALA A N 1
ATOM 558 C CA . ALA A 1 73 ? -4.272 -4.876 12.502 1.00 96.00 73 ALA A CA 1
ATOM 559 C C . ALA A 1 73 ? -4.354 -4.461 11.029 1.00 96.00 73 ALA A C 1
ATOM 561 O O . ALA A 1 73 ? -5.435 -4.391 10.447 1.00 96.00 73 ALA A O 1
ATOM 562 N N . VAL A 1 74 ? -3.189 -4.244 10.424 1.00 95.81 74 VAL A N 1
ATOM 563 C CA . VAL A 1 74 ? -2.994 -4.102 8.979 1.00 95.81 74 VAL A CA 1
ATOM 564 C C . VAL A 1 74 ? -1.955 -5.127 8.546 1.00 95.81 74 VAL A C 1
ATOM 566 O O . VAL A 1 74 ? -0.877 -5.205 9.139 1.00 95.81 74 VAL A O 1
ATOM 569 N N . GLU A 1 75 ? -2.273 -5.916 7.529 1.00 97.00 75 GLU A N 1
ATOM 570 C CA . GLU A 1 75 ? -1.363 -6.904 6.955 1.00 97.00 75 GLU A CA 1
ATOM 571 C C . GLU A 1 75 ? -1.271 -6.692 5.455 1.00 97.00 75 GLU A C 1
ATOM 573 O O . GLU A 1 75 ? -2.259 -6.861 4.744 1.00 97.00 75 GLU A O 1
ATOM 578 N N . TRP A 1 76 ? -0.086 -6.321 4.992 1.00 96.25 76 TRP A N 1
ATOM 579 C CA . TRP A 1 76 ? 0.239 -6.293 3.576 1.00 96.25 76 TRP A CA 1
ATOM 580 C C . TRP A 1 76 ? 0.676 -7.678 3.126 1.00 96.25 76 TRP A C 1
ATOM 582 O O . TRP A 1 76 ? 1.440 -8.356 3.815 1.00 96.25 76 TRP A O 1
ATOM 592 N N . GLU A 1 77 ? 0.178 -8.084 1.968 1.00 92.25 77 GLU A N 1
ATOM 593 C CA . GLU A 1 77 ? 0.761 -9.172 1.201 1.00 92.25 77 GLU A CA 1
ATOM 594 C C . GLU A 1 77 ? 1.940 -8.613 0.390 1.00 92.25 77 GLU A C 1
ATOM 596 O O . GLU A 1 77 ? 2.065 -7.394 0.215 1.00 92.25 77 GLU A O 1
ATOM 601 N N . GLY A 1 78 ? 2.835 -9.497 -0.050 1.00 90.00 78 GLY A N 1
ATOM 602 C CA . GLY A 1 78 ? 4.031 -9.127 -0.800 1.00 90.00 78 GLY A CA 1
ATOM 603 C C . GLY A 1 78 ? 3.752 -8.314 -2.072 1.00 90.00 78 GLY A C 1
ATOM 604 O O . GLY A 1 78 ? 2.632 -7.918 -2.403 1.00 90.00 78 GLY A O 1
ATOM 605 N N . VAL A 1 79 ? 4.821 -8.027 -2.807 1.00 95.12 79 VAL A N 1
ATOM 606 C CA . VAL A 1 79 ? 4.732 -7.308 -4.077 1.00 95.12 79 VAL A CA 1
ATOM 607 C C . VAL A 1 79 ? 4.495 -8.310 -5.199 1.00 95.12 79 VAL A C 1
ATOM 609 O O . VAL A 1 79 ? 5.404 -9.025 -5.630 1.00 95.12 79 VAL A O 1
ATOM 612 N N . GLU A 1 80 ? 3.272 -8.328 -5.705 1.00 94.69 80 GLU A N 1
ATOM 613 C CA . GLU A 1 80 ? 2.907 -9.091 -6.885 1.00 94.69 80 GLU A CA 1
ATOM 614 C C . GLU A 1 80 ? 3.474 -8.421 -8.129 1.00 94.69 80 GLU A C 1
ATOM 616 O O . GLU A 1 80 ? 3.183 -7.254 -8.408 1.00 94.69 80 GLU A O 1
ATOM 621 N N . VAL A 1 81 ? 4.266 -9.168 -8.900 1.00 94.50 81 VAL A N 1
ATOM 622 C CA . VAL A 1 81 ? 4.785 -8.704 -10.186 1.00 94.50 81 VAL A CA 1
ATOM 623 C C . VAL A 1 81 ? 4.355 -9.640 -11.307 1.00 94.50 81 VAL A C 1
ATOM 625 O O . VAL A 1 81 ? 4.811 -10.778 -11.423 1.00 94.50 81 VAL A O 1
ATOM 628 N N . GLU A 1 82 ? 3.503 -9.120 -12.182 1.00 92.31 82 GLU A N 1
ATOM 629 C CA . GLU A 1 82 ? 3.172 -9.703 -13.474 1.00 92.31 82 GLU A CA 1
ATOM 630 C C . GLU A 1 82 ? 4.165 -9.183 -14.526 1.00 92.31 82 GLU A C 1
ATOM 632 O O . GLU A 1 82 ? 4.036 -8.067 -15.045 1.00 92.31 82 GLU A O 1
ATOM 637 N N . TRP A 1 83 ? 5.169 -10.002 -14.840 1.00 89.88 83 TRP A N 1
ATOM 638 C CA . TRP A 1 83 ? 6.178 -9.687 -15.851 1.00 89.88 83 TRP A CA 1
ATOM 639 C C . TRP A 1 83 ? 5.577 -9.727 -17.254 1.00 89.88 83 TRP A C 1
ATOM 641 O O . TRP A 1 83 ? 5.088 -10.759 -17.715 1.00 89.88 83 TRP A O 1
ATOM 651 N N . ARG A 1 84 ? 5.645 -8.597 -17.958 1.00 86.12 84 ARG A N 1
ATOM 652 C CA . ARG A 1 84 ? 5.139 -8.429 -19.326 1.00 86.12 84 ARG A CA 1
ATOM 653 C C . ARG A 1 84 ? 6.285 -8.181 -20.297 1.00 86.12 84 ARG A C 1
ATOM 655 O O . ARG A 1 84 ? 6.291 -7.211 -21.057 1.00 86.12 84 ARG A O 1
ATOM 662 N N . ASP A 1 85 ? 7.263 -9.078 -20.257 1.00 82.62 85 ASP A N 1
ATOM 663 C CA . ASP A 1 85 ? 8.461 -8.995 -21.084 1.00 82.62 85 ASP A CA 1
ATOM 664 C C . ASP A 1 85 ? 8.110 -9.081 -22.573 1.00 82.62 85 ASP A C 1
ATOM 666 O O . ASP A 1 85 ? 7.376 -9.962 -23.033 1.00 82.62 85 ASP A O 1
ATOM 670 N N . SER A 1 86 ? 8.672 -8.166 -23.361 1.00 78.25 86 SER A N 1
ATOM 671 C CA . SER A 1 86 ? 8.529 -8.199 -24.809 1.00 78.25 86 SER A CA 1
ATOM 672 C C . SER A 1 86 ? 9.571 -9.134 -25.428 1.00 78.25 86 SER A C 1
ATOM 674 O O . SER A 1 86 ? 10.764 -8.951 -25.187 1.00 78.25 86 SER A O 1
ATOM 676 N N . PRO A 1 87 ? 9.184 -10.035 -26.351 1.00 78.00 87 PRO A N 1
ATOM 677 C CA . PRO A 1 87 ? 10.153 -10.806 -27.132 1.00 78.00 87 PRO A CA 1
ATOM 678 C C . PRO A 1 87 ? 11.080 -9.938 -27.999 1.00 78.00 87 PRO A C 1
ATOM 680 O O . PRO A 1 87 ? 12.138 -10.398 -28.416 1.00 78.00 87 PRO A O 1
ATOM 683 N N . VAL A 1 88 ? 10.663 -8.705 -28.311 1.00 78.12 88 VAL A N 1
ATOM 684 C CA . VAL A 1 88 ? 11.390 -7.772 -29.187 1.00 78.12 88 VAL A CA 1
ATOM 685 C C . VAL A 1 88 ? 12.145 -6.716 -28.381 1.00 78.12 88 VAL A C 1
ATOM 687 O O . VAL A 1 88 ? 13.261 -6.360 -28.748 1.00 78.12 88 VAL A O 1
ATOM 690 N N . PHE A 1 89 ? 11.546 -6.216 -27.297 1.00 74.31 89 PHE A N 1
ATOM 691 C CA . PHE A 1 89 ? 12.076 -5.084 -26.527 1.00 74.31 89 PHE A CA 1
ATOM 692 C C . PHE A 1 89 ? 12.647 -5.467 -25.154 1.00 74.31 89 PHE A C 1
ATOM 694 O O . PHE A 1 89 ? 13.248 -4.617 -24.505 1.00 74.31 89 PHE A O 1
ATOM 701 N N . GLY A 1 90 ? 12.511 -6.727 -24.730 1.00 75.44 90 GLY A N 1
ATOM 702 C CA . GLY A 1 90 ? 12.939 -7.183 -23.409 1.00 75.44 90 GLY A CA 1
ATOM 703 C C . GLY A 1 90 ? 11.989 -6.751 -22.278 1.00 75.44 90 GLY A C 1
ATOM 704 O O . GLY A 1 90 ? 10.836 -6.393 -22.553 1.00 75.44 90 GLY A O 1
ATOM 705 N N . PRO A 1 91 ? 12.443 -6.821 -21.012 1.00 76.75 91 PRO A N 1
ATOM 706 C CA . PRO A 1 91 ? 11.660 -6.410 -19.849 1.00 76.75 91 PRO A CA 1
ATOM 707 C C . PRO A 1 91 ? 11.428 -4.895 -19.828 1.00 76.75 91 PRO A C 1
ATOM 709 O O . PRO A 1 91 ? 12.227 -4.119 -20.356 1.00 76.75 91 PRO A O 1
ATOM 712 N N . SER A 1 92 ? 10.330 -4.459 -19.206 1.00 81.75 92 SER A N 1
ATOM 713 C CA . SER A 1 92 ? 9.969 -3.040 -19.121 1.00 81.75 92 SER A CA 1
ATOM 714 C C . SER A 1 92 ? 9.536 -2.649 -17.718 1.00 81.75 92 SER A C 1
ATOM 716 O O . SER A 1 92 ? 8.576 -3.208 -17.193 1.00 81.75 92 SER A O 1
ATOM 718 N N . LEU A 1 93 ? 10.184 -1.625 -17.145 1.00 83.81 93 LEU A N 1
ATOM 719 C CA . LEU A 1 93 ? 9.823 -1.119 -15.813 1.00 83.81 93 LEU A CA 1
ATOM 720 C C . LEU A 1 93 ? 8.364 -0.659 -15.767 1.00 83.81 93 LEU A C 1
ATOM 722 O O . LEU A 1 93 ? 7.658 -0.916 -14.797 1.00 83.81 93 LEU A O 1
ATOM 726 N N . LEU A 1 94 ? 7.912 -0.021 -16.842 1.00 81.94 94 LEU A N 1
ATOM 727 C CA . LEU A 1 94 ? 6.590 0.590 -16.931 1.00 81.94 94 LEU A CA 1
ATOM 728 C C . LEU A 1 94 ? 5.525 -0.365 -17.486 1.00 81.94 94 LEU A C 1
ATOM 730 O O . LEU A 1 94 ? 4.336 -0.077 -17.394 1.00 81.94 94 LEU A O 1
ATOM 734 N N . GLY A 1 95 ? 5.945 -1.470 -18.110 1.00 82.25 95 GLY A N 1
ATOM 735 C CA . GLY A 1 95 ? 5.044 -2.424 -18.754 1.00 82.25 95 GLY A CA 1
ATOM 736 C C . GLY A 1 95 ? 4.478 -3.486 -17.812 1.00 82.25 95 GLY A C 1
ATOM 737 O O . GLY A 1 95 ? 3.417 -4.042 -18.103 1.00 82.25 95 GLY A O 1
ATOM 738 N N . ASN A 1 96 ? 5.164 -3.767 -16.705 1.00 89.38 96 ASN A N 1
ATOM 739 C CA . ASN A 1 96 ? 4.778 -4.824 -15.774 1.00 89.38 96 ASN A CA 1
ATOM 740 C C . ASN A 1 96 ? 3.579 -4.424 -14.912 1.00 89.38 96 ASN A C 1
ATOM 742 O O . ASN A 1 96 ? 3.425 -3.264 -14.525 1.00 89.38 96 ASN A O 1
ATOM 746 N N . GLY A 1 97 ? 2.739 -5.406 -14.589 1.00 91.44 97 GLY A N 1
ATOM 747 C CA . GLY A 1 97 ? 1.726 -5.245 -13.553 1.00 91.44 97 GLY A CA 1
ATOM 748 C C . GLY A 1 97 ? 2.394 -5.373 -12.191 1.00 91.44 97 GLY A C 1
ATOM 749 O O . GLY A 1 97 ? 3.017 -6.393 -11.931 1.00 91.44 97 GLY A O 1
ATOM 750 N N . VAL A 1 98 ? 2.297 -4.351 -11.345 1.00 95.19 98 VAL A N 1
ATOM 751 C CA . VAL A 1 98 ? 2.883 -4.378 -9.999 1.00 95.19 98 VAL A CA 1
ATOM 752 C C . VAL A 1 98 ? 1.813 -3.986 -8.997 1.00 95.19 98 VAL A C 1
ATOM 754 O O . VAL A 1 98 ? 1.293 -2.870 -9.075 1.00 95.19 98 VAL A O 1
ATOM 757 N N . ALA A 1 99 ? 1.476 -4.893 -8.087 1.00 95.69 99 ALA A N 1
ATOM 758 C CA . ALA A 1 99 ? 0.413 -4.711 -7.109 1.00 95.69 99 ALA A CA 1
ATOM 759 C C . ALA A 1 99 ? 0.811 -5.242 -5.725 1.00 95.69 99 ALA A C 1
ATOM 761 O O . ALA A 1 99 ? 1.809 -5.938 -5.575 1.00 95.69 99 ALA A O 1
ATOM 762 N N . SER A 1 100 ? 0.078 -4.827 -4.698 1.00 95.19 100 SER A N 1
ATOM 763 C CA . SER A 1 100 ? 0.196 -5.358 -3.342 1.00 95.19 100 SER A CA 1
ATOM 764 C C . SER A 1 100 ? -1.188 -5.314 -2.709 1.00 95.19 100 SER A C 1
ATOM 766 O O . SER A 1 100 ? -1.861 -4.270 -2.710 1.00 95.19 100 SER A O 1
ATOM 768 N N . ASP A 1 101 ? -1.611 -6.475 -2.230 1.00 94.31 101 ASP A N 1
ATOM 769 C CA . ASP A 1 101 ? -2.871 -6.675 -1.534 1.00 94.31 101 ASP A CA 1
ATOM 770 C C . ASP A 1 101 ? -2.688 -6.385 -0.046 1.00 94.31 101 ASP A C 1
ATOM 772 O O . ASP A 1 101 ? -1.588 -6.457 0.503 1.00 94.31 101 ASP A O 1
ATOM 776 N N . PHE A 1 102 ? -3.776 -6.039 0.632 1.00 94.62 102 PHE A N 1
ATOM 777 C CA . PHE A 1 102 ? -3.752 -5.818 2.067 1.00 94.62 102 PHE A CA 1
ATOM 778 C C . PHE A 1 102 ? -5.065 -6.172 2.741 1.00 94.62 102 PHE A C 1
ATOM 780 O O . PHE A 1 102 ? -6.149 -6.089 2.157 1.00 94.62 102 PHE A O 1
ATOM 787 N N . LYS A 1 103 ? -4.942 -6.517 4.020 1.00 95.31 103 LYS A N 1
ATOM 788 C CA . LYS A 1 103 ? -6.034 -6.822 4.936 1.00 95.31 103 LYS A CA 1
ATOM 789 C C . LYS A 1 103 ? -6.045 -5.810 6.066 1.00 95.31 103 LYS A C 1
ATOM 791 O O . LYS A 1 103 ? -5.022 -5.589 6.712 1.00 95.31 103 LYS A O 1
ATOM 796 N N . VAL A 1 104 ? -7.207 -5.226 6.330 1.00 94.56 104 VAL A N 1
ATOM 797 C CA . VAL A 1 10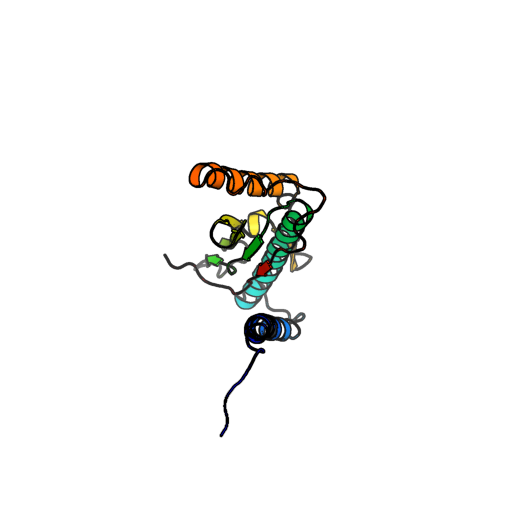4 ? -7.425 -4.353 7.487 1.00 94.56 104 VAL A CA 1
ATOM 798 C C . VAL A 1 104 ? -8.413 -5.027 8.419 1.00 94.56 104 VAL A C 1
ATOM 800 O O . VAL A 1 104 ? -9.580 -5.198 8.076 1.00 94.56 104 VAL A O 1
ATOM 803 N N . TYR A 1 105 ? -7.930 -5.393 9.598 1.00 92.56 105 TYR A N 1
ATOM 804 C CA . TYR A 1 105 ? -8.668 -6.120 10.619 1.00 92.56 105 TYR A CA 1
ATOM 805 C C . TYR A 1 105 ? -9.300 -5.158 11.623 1.00 92.56 105 TYR A C 1
ATOM 807 O O . TYR A 1 105 ? -8.637 -4.234 12.102 1.00 92.56 105 TYR A O 1
ATOM 815 N N . VAL A 1 106 ? -10.548 -5.425 12.011 1.00 89.50 106 VAL A N 1
ATOM 816 C CA . VAL A 1 106 ? -11.191 -4.795 13.187 1.00 89.50 106 VAL A CA 1
ATOM 817 C C . VAL A 1 106 ? -11.063 -5.627 14.450 1.00 89.50 106 VAL A C 1
ATOM 819 O O . VAL A 1 106 ? -11.160 -5.107 15.557 1.00 89.50 106 VAL A O 1
ATOM 822 N N . ASN A 1 107 ? -10.853 -6.929 14.293 1.00 86.81 107 ASN A N 1
ATOM 823 C CA . ASN A 1 107 ? -10.620 -7.884 15.363 1.00 86.81 107 ASN A CA 1
ATOM 824 C C . ASN A 1 107 ? -9.877 -9.103 14.783 1.00 86.81 107 ASN A C 1
ATOM 826 O O . ASN A 1 107 ? -9.447 -9.081 13.633 1.00 86.81 107 ASN A O 1
ATOM 830 N N . ASP A 1 108 ? -9.725 -10.171 15.563 1.00 85.81 108 ASP A N 1
ATOM 831 C CA . ASP A 1 108 ? -8.957 -11.353 15.150 1.00 85.81 108 ASP A CA 1
ATOM 832 C C . ASP A 1 108 ? -9.560 -12.126 13.956 1.00 85.81 108 ASP A C 1
ATOM 834 O O . ASP A 1 108 ? -8.875 -12.967 13.371 1.00 85.81 108 ASP A O 1
ATOM 838 N N . THR A 1 109 ? -10.830 -11.896 13.604 1.00 85.81 109 THR A N 1
ATOM 839 C CA . THR A 1 109 ? -11.554 -12.673 12.583 1.00 85.81 109 THR A CA 1
ATOM 840 C C . THR A 1 109 ? -12.090 -11.844 11.425 1.00 85.81 109 THR A C 1
ATOM 842 O O . THR A 1 109 ? -12.154 -12.355 10.308 1.00 85.81 109 THR A O 1
ATOM 845 N N . ASP A 1 110 ? -12.456 -10.589 11.669 1.00 87.94 110 ASP A N 1
ATOM 846 C CA . ASP A 1 110 ? -13.138 -9.743 10.695 1.00 87.94 110 ASP A CA 1
ATOM 847 C C . ASP A 1 110 ? -12.163 -8.725 10.091 1.00 87.94 110 ASP A C 1
ATOM 849 O O . ASP A 1 110 ? -11.520 -7.946 10.805 1.00 87.94 110 ASP A O 1
ATOM 853 N N . TYR A 1 111 ? -12.067 -8.721 8.761 1.00 91.56 111 TYR A N 1
ATOM 854 C CA . TYR A 1 111 ? -11.181 -7.841 8.003 1.00 91.56 111 TYR A CA 1
ATOM 855 C C . TYR A 1 111 ? -11.719 -7.560 6.610 1.00 91.56 111 TYR A C 1
ATOM 857 O O . TYR A 1 111 ? -12.430 -8.394 6.051 1.00 91.56 111 TYR A O 1
ATOM 865 N N . PHE A 1 112 ? -11.345 -6.417 6.023 1.00 90.62 112 PHE A N 1
ATOM 866 C CA . PHE A 1 112 ? -11.580 -6.176 4.593 1.00 90.62 112 PHE A CA 1
ATOM 867 C C . PHE A 1 112 ? -10.282 -6.339 3.838 1.00 90.62 112 PHE A C 1
ATOM 869 O O . PHE A 1 112 ? -9.209 -5.999 4.336 1.00 90.62 112 PHE A O 1
ATOM 876 N N . THR A 1 113 ? -10.406 -6.832 2.614 1.00 92.00 113 THR A N 1
ATOM 877 C CA . THR A 1 113 ? -9.312 -6.900 1.657 1.00 92.00 113 THR A CA 1
ATOM 878 C C . THR A 1 113 ? -9.399 -5.741 0.686 1.00 92.00 113 THR A C 1
ATOM 880 O O . THR A 1 113 ? -10.486 -5.373 0.233 1.00 92.00 113 THR A O 1
ATOM 883 N N . SER A 1 114 ? -8.256 -5.204 0.299 1.00 91.00 114 SER A N 1
ATOM 884 C CA . SER A 1 114 ? -8.147 -4.281 -0.821 1.00 91.00 114 SER A CA 1
ATOM 885 C C . SER A 1 114 ? -6.750 -4.395 -1.420 1.00 91.00 114 SER A C 1
ATOM 887 O O . SER A 1 114 ? -5.941 -5.194 -0.965 1.00 91.00 114 SER A O 1
ATOM 889 N N . TYR A 1 115 ? -6.481 -3.635 -2.473 1.00 90.56 115 TYR A N 1
ATOM 890 C CA . TYR A 1 115 ? -5.222 -3.720 -3.208 1.00 90.56 115 TYR A CA 1
ATOM 891 C C . TYR A 1 115 ? -4.805 -2.370 -3.773 1.00 90.56 115 TYR A C 1
ATOM 893 O O . TYR A 1 115 ? -5.651 -1.487 -3.996 1.00 90.56 115 TYR A O 1
ATOM 901 N N . TYR A 1 116 ? -3.517 -2.225 -4.071 1.00 93.56 116 TYR A N 1
ATOM 902 C CA . TYR A 1 116 ? -2.985 -1.090 -4.813 1.00 93.56 116 TYR A CA 1
ATOM 903 C C . TYR A 1 116 ? -2.079 -1.515 -5.954 1.00 93.56 116 TYR A C 1
ATOM 905 O O . TYR A 1 116 ? -1.160 -2.295 -5.762 1.00 93.56 116 TYR A O 1
ATOM 913 N N . TRP A 1 117 ? -2.312 -0.926 -7.128 1.00 93.44 117 TRP A N 1
ATOM 914 C CA . TRP A 1 117 ? -1.376 -0.967 -8.244 1.00 93.44 117 TRP A CA 1
ATOM 915 C C . TRP A 1 117 ? -0.339 0.139 -8.093 1.00 93.44 117 TRP A C 1
ATOM 917 O O . TRP A 1 117 ? -0.700 1.297 -7.862 1.00 93.44 117 TRP A O 1
ATOM 927 N N . LEU A 1 118 ? 0.938 -0.200 -8.261 1.00 94.00 118 LEU A N 1
ATOM 928 C CA . LEU A 1 118 ? 2.042 0.740 -8.103 1.00 94.00 118 LEU A CA 1
ATOM 929 C C . LEU A 1 118 ? 1.896 1.934 -9.048 1.00 94.00 118 LEU A C 1
ATOM 931 O O . LEU A 1 118 ? 1.989 3.070 -8.606 1.00 94.00 118 LEU A O 1
ATOM 935 N N . ASN A 1 119 ? 1.609 1.687 -10.325 1.00 89.00 119 ASN A N 1
ATOM 936 C CA . ASN A 1 119 ? 1.490 2.718 -11.361 1.00 89.00 119 ASN A CA 1
ATOM 937 C C . ASN A 1 119 ? 0.250 3.617 -11.213 1.00 89.00 119 ASN A C 1
ATOM 939 O O . ASN A 1 119 ? 0.223 4.711 -11.770 1.00 89.00 119 ASN A O 1
ATOM 943 N N . ASP A 1 120 ? -0.762 3.197 -10.452 1.00 89.12 120 ASP A N 1
ATOM 944 C CA . ASP A 1 120 ? -1.870 4.085 -10.096 1.00 89.12 120 ASP A CA 1
ATOM 945 C C . ASP A 1 120 ? -1.476 5.060 -8.985 1.00 89.12 120 ASP A C 1
ATOM 947 O O . ASP A 1 120 ? -2.131 6.088 -8.812 1.00 89.12 120 ASP A O 1
ATOM 951 N N . LYS A 1 121 ? -0.497 4.691 -8.152 1.00 92.25 121 LYS A N 1
ATOM 952 C CA . LYS A 1 121 ? -0.129 5.402 -6.919 1.00 92.25 121 LYS A CA 1
ATOM 953 C C . LYS A 1 121 ? 1.140 6.207 -7.061 1.00 92.25 121 LYS A C 1
ATOM 955 O O . LYS A 1 121 ? 1.225 7.299 -6.502 1.00 92.25 121 LYS A O 1
ATOM 960 N N . MET A 1 122 ? 2.060 5.713 -7.865 1.00 92.62 122 MET A N 1
ATOM 961 C CA . MET A 1 122 ? 3.390 6.239 -8.044 1.00 92.62 122 MET A CA 1
ATOM 962 C C . MET A 1 122 ? 3.689 6.380 -9.536 1.00 92.62 122 MET A C 1
ATOM 964 O O . MET A 1 122 ? 3.309 5.534 -10.343 1.00 92.62 122 MET A O 1
ATOM 968 N N . GLU A 1 123 ? 4.419 7.425 -9.893 1.00 92.50 123 GLU A N 1
ATOM 969 C CA . GLU A 1 123 ? 4.983 7.619 -11.226 1.00 92.50 123 GLU A CA 1
ATOM 970 C C . GLU A 1 123 ? 6.496 7.428 -11.144 1.00 92.50 123 GLU A C 1
ATOM 972 O O . GLU A 1 123 ? 7.112 7.825 -10.158 1.00 92.50 123 GLU A O 1
ATOM 977 N N . TYR A 1 124 ? 7.106 6.779 -12.135 1.00 90.25 124 TYR A N 1
ATOM 978 C CA . TYR A 1 124 ? 8.560 6.652 -12.155 1.00 90.25 124 TYR A CA 1
ATOM 979 C C . TYR A 1 124 ? 9.176 7.925 -12.734 1.00 90.25 124 TYR A C 1
ATOM 981 O O . TYR A 1 124 ? 8.976 8.239 -13.908 1.00 90.25 124 TYR A O 1
ATOM 989 N N . ASP A 1 125 ? 9.925 8.650 -11.911 1.00 90.19 125 ASP A N 1
ATOM 990 C CA . ASP A 1 125 ? 10.674 9.825 -12.327 1.00 90.19 125 ASP A CA 1
ATOM 991 C C . ASP A 1 125 ? 12.038 9.378 -12.869 1.00 90.19 125 ASP A C 1
ATOM 993 O O . ASP A 1 125 ? 12.855 8.807 -12.145 1.00 90.19 125 ASP A O 1
ATOM 997 N N . HIS A 1 126 ? 12.267 9.618 -14.161 1.00 86.69 126 HIS A N 1
ATOM 998 C CA . HIS A 1 126 ? 13.499 9.224 -14.844 1.00 86.69 126 HIS A CA 1
ATOM 999 C C . HIS A 1 126 ? 14.721 10.049 -14.429 1.00 86.69 126 HIS A C 1
ATOM 1001 O O . HIS A 1 126 ? 15.829 9.525 -14.486 1.00 86.69 126 HIS A O 1
ATOM 1007 N N . ASP A 1 127 ? 14.538 11.303 -14.014 1.00 88.94 127 ASP A N 1
ATOM 1008 C CA . ASP A 1 127 ? 15.642 12.170 -13.593 1.00 88.94 127 ASP A CA 1
ATOM 1009 C C . ASP A 1 127 ? 16.093 11.820 -12.168 1.00 88.94 127 ASP A C 1
ATOM 1011 O O . ASP A 1 127 ? 17.269 11.948 -11.824 1.00 88.94 127 ASP A O 1
ATOM 1015 N N . LEU A 1 128 ? 15.153 11.371 -11.332 1.00 87.81 128 LEU A N 1
ATOM 1016 C CA . LEU A 1 128 ? 15.404 10.915 -9.964 1.00 87.81 128 LEU A CA 1
ATOM 1017 C C . LEU A 1 128 ? 15.651 9.403 -9.859 1.00 87.81 128 LEU A C 1
ATOM 1019 O O . LEU A 1 128 ? 15.959 8.925 -8.767 1.00 87.81 128 LEU A O 1
ATOM 1023 N N . GLU A 1 129 ? 15.469 8.673 -10.960 1.00 86.81 129 GLU A N 1
ATOM 1024 C CA . GLU A 1 129 ? 15.568 7.213 -11.075 1.00 86.81 129 GLU A CA 1
ATOM 1025 C C . GLU A 1 129 ? 14.757 6.448 -10.010 1.00 86.81 129 GLU A C 1
ATOM 1027 O O . GLU A 1 129 ? 15.164 5.388 -9.525 1.00 86.81 129 GLU A O 1
ATOM 1032 N N . ARG A 1 130 ? 13.577 6.960 -9.640 1.00 88.12 130 ARG A N 1
ATOM 1033 C CA . ARG A 1 130 ? 12.742 6.372 -8.579 1.00 88.12 130 ARG A CA 1
ATOM 1034 C C . ARG A 1 130 ? 11.259 6.663 -8.750 1.00 88.12 130 ARG A C 1
ATOM 1036 O O . ARG A 1 130 ? 10.866 7.607 -9.428 1.00 88.12 130 ARG A O 1
ATOM 1043 N N . TYR A 1 131 ? 10.436 5.894 -8.046 1.00 91.44 131 TYR A N 1
ATOM 1044 C CA . TYR A 1 131 ? 9.006 6.154 -7.942 1.00 91.44 131 TYR A CA 1
ATOM 1045 C C . TYR A 1 131 ? 8.710 7.350 -7.030 1.00 91.44 131 TYR A C 1
ATOM 1047 O O . TYR A 1 131 ? 9.215 7.436 -5.908 1.00 91.44 131 TYR A O 1
ATOM 1055 N N . VAL A 1 132 ? 7.850 8.250 -7.504 1.00 92.44 132 VAL A N 1
ATOM 1056 C CA . VAL A 1 132 ? 7.347 9.417 -6.774 1.00 92.44 132 VAL A CA 1
ATOM 1057 C C . VAL A 1 132 ? 5.821 9.346 -6.627 1.00 92.44 132 VAL A C 1
ATOM 1059 O O . VAL A 1 132 ? 5.147 8.897 -7.556 1.00 92.44 132 VAL A O 1
ATOM 1062 N N . PRO A 1 133 ? 5.242 9.773 -5.489 1.00 89.50 133 PRO A N 1
ATOM 1063 C CA . PRO A 1 133 ? 3.799 9.725 -5.285 1.00 89.50 133 PRO A CA 1
ATOM 1064 C C . PRO A 1 133 ? 3.030 10.578 -6.288 1.00 89.50 133 PRO A C 1
ATOM 1066 O O . PRO A 1 133 ? 3.348 11.743 -6.527 1.00 89.50 133 PRO A O 1
ATOM 1069 N N . THR A 1 134 ? 1.950 10.016 -6.815 1.00 88.50 134 THR A N 1
ATOM 1070 C CA . THR A 1 134 ? 0.943 10.767 -7.565 1.00 88.50 134 THR A CA 1
ATOM 1071 C C . THR A 1 134 ? -0.104 11.352 -6.609 1.00 88.50 134 THR A C 1
ATOM 1073 O O . THR A 1 134 ? -0.182 11.002 -5.430 1.00 88.50 134 THR A O 1
ATOM 1076 N N . GLY A 1 135 ? -0.994 12.210 -7.119 1.00 83.75 135 GLY A N 1
ATOM 1077 C CA . GLY A 1 135 ? -2.118 12.747 -6.336 1.00 83.75 135 GLY A CA 1
ATOM 1078 C C . GLY A 1 135 ? -3.165 11.703 -5.912 1.00 83.75 135 GLY A C 1
ATOM 1079 O O . GLY A 1 135 ? -4.147 12.047 -5.245 1.00 83.75 135 GLY A O 1
ATOM 1080 N N . THR A 1 136 ? -3.006 10.436 -6.305 1.00 86.12 136 THR A N 1
ATOM 1081 C CA . THR A 1 136 ? -3.977 9.385 -5.997 1.00 86.12 136 THR A CA 1
ATOM 1082 C C . THR A 1 136 ? -3.850 8.857 -4.567 1.00 86.12 136 THR A C 1
ATOM 1084 O O . THR A 1 136 ? -4.870 8.439 -4.027 1.00 86.12 136 THR A O 1
ATOM 1087 N N . LEU A 1 137 ? -2.685 8.980 -3.916 1.00 88.12 137 LEU A N 1
ATOM 1088 C CA . LEU A 1 137 ? -2.478 8.735 -2.476 1.00 88.12 137 LEU A CA 1
ATOM 1089 C C . LEU A 1 137 ? -2.917 9.929 -1.603 1.00 88.12 137 LEU A C 1
ATOM 1091 O O . LEU A 1 137 ? -2.344 10.214 -0.557 1.00 88.12 137 LEU A O 1
ATOM 1095 N N . SER A 1 138 ? -3.930 10.678 -2.039 1.00 92.50 138 SER A N 1
ATOM 1096 C CA . SER A 1 138 ? -4.474 11.789 -1.256 1.00 92.50 138 SER A CA 1
ATOM 1097 C C . SER A 1 138 ? -5.433 11.292 -0.165 1.00 92.50 138 SER A C 1
ATOM 1099 O O . SER A 1 138 ? -6.105 10.276 -0.369 1.00 92.50 138 SER A O 1
ATOM 1101 N N . PRO A 1 139 ? -5.590 12.042 0.948 1.00 94.56 139 PRO A N 1
ATOM 1102 C CA . PRO A 1 139 ? -6.542 11.723 2.015 1.00 94.56 139 PRO A CA 1
ATOM 1103 C C . PRO A 1 139 ? -7.933 11.336 1.507 1.00 94.56 139 PRO A C 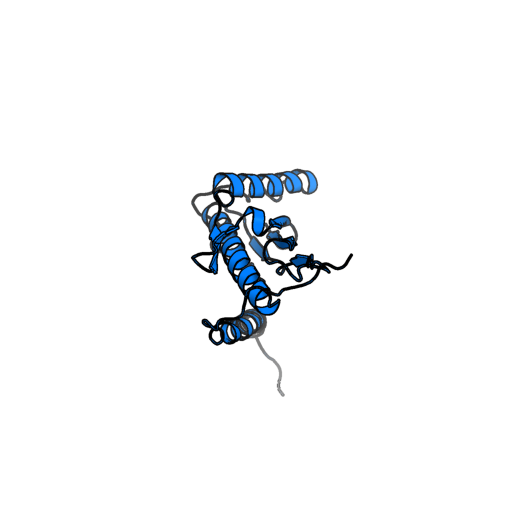1
ATOM 1105 O O . PRO A 1 139 ? -8.463 10.300 1.877 1.00 94.56 139 PRO A O 1
ATOM 1108 N N . LYS A 1 140 ? -8.476 12.108 0.557 1.00 95.06 140 LYS A N 1
ATOM 1109 C CA . LYS A 1 140 ? -9.797 11.860 -0.037 1.00 95.06 140 LYS A CA 1
ATOM 1110 C C . LYS A 1 140 ? -9.916 10.474 -0.684 1.00 95.06 140 LYS A C 1
ATOM 1112 O O . LYS A 1 140 ? -10.961 9.840 -0.595 1.00 95.06 140 LYS A O 1
ATOM 1117 N N . ASN A 1 141 ? -8.883 10.031 -1.394 1.00 92.56 141 ASN A N 1
ATOM 1118 C CA . ASN A 1 141 ? -8.928 8.752 -2.098 1.00 92.56 141 ASN A CA 1
ATOM 1119 C C . ASN A 1 141 ? -8.679 7.579 -1.149 1.00 92.56 141 ASN A C 1
ATOM 1121 O O . ASN A 1 141 ? -9.251 6.509 -1.350 1.00 92.56 141 ASN A O 1
ATOM 1125 N N . MET A 1 142 ? -7.844 7.778 -0.126 1.00 94.31 142 MET A N 1
ATOM 1126 C CA . MET A 1 142 ? -7.652 6.788 0.933 1.00 94.31 142 MET A CA 1
ATOM 1127 C C . MET A 1 142 ? -8.936 6.610 1.744 1.00 94.31 142 MET A C 1
ATOM 1129 O O . MET A 1 142 ? -9.361 5.475 1.926 1.00 94.31 142 MET A O 1
ATOM 1133 N N . ASP A 1 143 ? -9.606 7.708 2.108 1.00 95.25 143 ASP A N 1
ATOM 1134 C CA . ASP A 1 143 ? -10.927 7.687 2.747 1.00 95.25 143 ASP A CA 1
ATOM 1135 C C . ASP A 1 143 ? -11.919 6.845 1.953 1.00 95.25 143 ASP A C 1
ATOM 1137 O O . ASP A 1 143 ? -12.498 5.909 2.487 1.00 95.25 143 ASP A O 1
ATOM 1141 N N . MET A 1 144 ? -12.062 7.133 0.657 1.00 92.88 144 MET A N 1
ATOM 1142 C CA . MET A 1 144 ? -12.969 6.397 -0.223 1.00 92.88 144 MET A CA 1
ATOM 1143 C C . MET A 1 144 ? -12.651 4.895 -0.245 1.00 92.88 144 MET A C 1
ATOM 1145 O O . MET A 1 144 ? -13.550 4.072 -0.125 1.00 92.88 144 MET A O 1
ATOM 1149 N N . ARG A 1 145 ? -11.366 4.522 -0.341 1.00 91.44 145 ARG A N 1
ATOM 1150 C CA . ARG A 1 145 ? -10.936 3.113 -0.356 1.00 91.44 145 ARG A CA 1
ATOM 1151 C C . ARG A 1 145 ? -11.263 2.400 0.960 1.00 91.44 145 ARG A C 1
ATOM 1153 O O . ARG A 1 145 ? -11.642 1.232 0.939 1.00 91.44 145 ARG A O 1
ATOM 1160 N N . ILE A 1 146 ? -11.094 3.094 2.083 1.00 93.25 146 ILE A N 1
ATOM 1161 C CA . ILE A 1 146 ? -11.391 2.584 3.423 1.00 93.25 146 ILE A CA 1
ATOM 1162 C C . ILE A 1 146 ? -12.908 2.456 3.611 1.00 93.25 146 ILE A C 1
ATOM 1164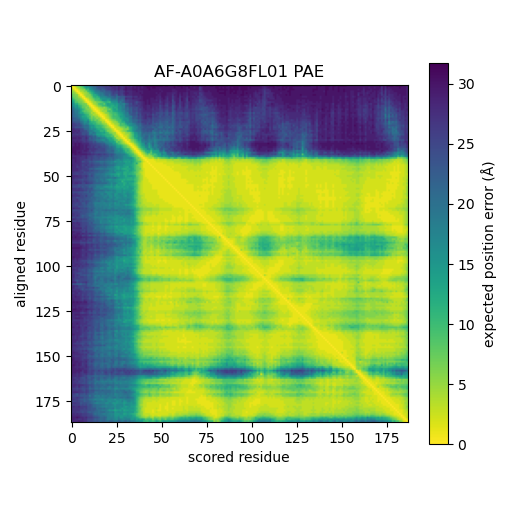 O O . ILE A 1 146 ? -13.385 1.413 4.046 1.00 93.25 146 ILE A O 1
ATOM 1168 N N . GLU A 1 147 ? -13.675 3.481 3.241 1.00 91.06 147 GLU A N 1
ATOM 1169 C CA . GLU A 1 147 ? -15.138 3.504 3.344 1.00 91.06 147 GLU A CA 1
ATOM 1170 C C . GLU A 1 147 ? -15.806 2.413 2.503 1.00 91.06 147 GLU A C 1
ATOM 1172 O O . GLU A 1 147 ? -16.728 1.757 2.996 1.00 91.06 147 GLU A O 1
ATOM 1177 N N . ASP A 1 148 ? -15.314 2.165 1.287 1.00 89.56 148 ASP A N 1
ATOM 1178 C CA . ASP A 1 148 ? -15.769 1.053 0.445 1.00 89.56 148 ASP A CA 1
ATOM 1179 C C . ASP A 1 148 ? -15.543 -0.298 1.148 1.00 89.56 148 ASP A C 1
ATOM 1181 O O . 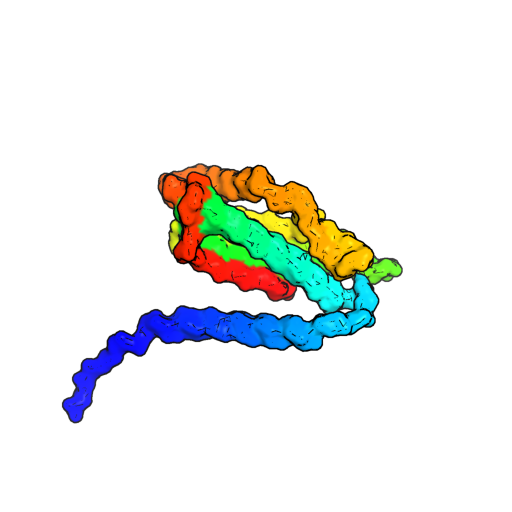ASP A 1 148 ? -16.453 -1.128 1.210 1.00 89.56 148 ASP A O 1
ATOM 1185 N N . GLY A 1 149 ? -14.356 -0.499 1.737 1.00 87.75 149 GLY A N 1
ATOM 1186 C CA . GLY A 1 149 ? -14.008 -1.716 2.478 1.00 87.75 149 GLY A CA 1
ATOM 1187 C C . GLY A 1 149 ? -14.889 -1.944 3.710 1.00 87.75 149 GLY A C 1
ATOM 1188 O O . GLY A 1 149 ? -15.425 -3.037 3.897 1.00 87.75 149 GLY A O 1
ATOM 1189 N N . ILE A 1 150 ? -15.108 -0.900 4.519 1.00 85.94 150 ILE A N 1
ATOM 1190 C CA . ILE A 1 150 ? -16.022 -0.957 5.673 1.00 85.94 150 ILE A CA 1
ATOM 1191 C C . ILE A 1 150 ? -17.447 -1.278 5.215 1.00 85.94 150 ILE A C 1
ATOM 1193 O O . ILE A 1 150 ? -18.143 -2.062 5.860 1.00 85.94 150 ILE A O 1
ATOM 1197 N N . SER A 1 151 ? -17.911 -0.637 4.139 1.00 84.88 151 SER A N 1
ATOM 1198 C CA . SER A 1 151 ? -19.301 -0.759 3.695 1.00 84.88 151 SER A CA 1
ATOM 1199 C C . SER A 1 151 ? -19.603 -2.171 3.212 1.00 84.88 151 SER A C 1
ATOM 1201 O O . SER A 1 151 ? -20.595 -2.746 3.658 1.00 84.88 151 SER A O 1
ATOM 1203 N N . GLY A 1 152 ? -18.714 -2.761 2.403 1.00 81.44 152 GLY A N 1
ATOM 1204 C CA . GLY A 1 152 ? -18.847 -4.155 1.972 1.00 81.44 152 GLY A CA 1
ATOM 1205 C C . GLY A 1 152 ? -18.944 -5.121 3.156 1.00 81.44 152 GLY A C 1
ATOM 1206 O O . GLY A 1 152 ? -19.841 -5.956 3.213 1.00 81.44 152 GLY A O 1
ATOM 1207 N N . LEU A 1 153 ? -18.105 -4.946 4.178 1.00 76.62 153 LEU A N 1
ATOM 1208 C CA . LEU A 1 153 ? -18.157 -5.815 5.355 1.00 76.62 153 LEU A CA 1
ATOM 1209 C C . LEU A 1 153 ? -19.353 -5.598 6.262 1.00 76.62 153 LEU A C 1
ATOM 1211 O O . LEU A 1 153 ? -19.829 -6.557 6.865 1.00 76.62 153 LEU A O 1
ATOM 1215 N N . ARG A 1 154 ? -19.843 -4.365 6.400 1.00 79.94 154 ARG A N 1
ATOM 1216 C CA . ARG A 1 154 ? -21.072 -4.105 7.163 1.00 79.94 154 ARG A CA 1
ATOM 1217 C C . ARG A 1 154 ? -22.263 -4.821 6.541 1.00 79.94 154 ARG A C 1
ATOM 1219 O O . ARG A 1 154 ? -23.108 -5.325 7.278 1.00 79.94 154 ARG A O 1
ATOM 1226 N N . GLU A 1 155 ? -22.312 -4.895 5.213 1.00 81.25 155 GLU A N 1
ATOM 1227 C CA . GLU A 1 155 ? -23.329 -5.669 4.498 1.00 81.25 155 GLU A CA 1
ATOM 1228 C C . GLU A 1 155 ? -23.205 -7.178 4.769 1.00 81.25 155 GLU A C 1
ATOM 1230 O O . GLU A 1 155 ? -24.225 -7.855 4.906 1.00 81.25 155 GLU A O 1
ATOM 1235 N N . GLU A 1 156 ? -21.983 -7.698 4.913 1.00 77.94 156 GLU A N 1
ATOM 1236 C CA . GLU A 1 156 ? -21.725 -9.126 5.147 1.00 77.94 156 GLU A CA 1
ATOM 1237 C C . GLU A 1 156 ? -21.875 -9.565 6.615 1.00 77.94 156 GLU A C 1
ATOM 1239 O O . GLU A 1 156 ? -22.400 -10.645 6.893 1.00 77.94 156 GLU A O 1
ATOM 1244 N N . THR A 1 157 ? -21.415 -8.743 7.563 1.00 71.81 157 THR A N 1
ATOM 1245 C CA . THR A 1 157 ? -21.179 -9.136 8.970 1.00 71.81 157 THR A CA 1
ATOM 1246 C C . THR A 1 157 ? -22.048 -8.395 9.992 1.00 71.81 157 THR A C 1
ATOM 1248 O O . THR A 1 157 ? -22.189 -8.849 11.129 1.00 71.81 157 THR A O 1
ATOM 1251 N N . GLY A 1 158 ? -22.676 -7.273 9.623 1.00 72.81 158 GLY A N 1
ATOM 1252 C CA . GLY A 1 158 ? -23.474 -6.451 10.539 1.00 72.81 158 GLY A CA 1
ATOM 1253 C C . GLY A 1 158 ? -22.647 -5.463 11.383 1.00 72.81 158 GLY A C 1
ATOM 1254 O O . GLY A 1 158 ? -21.862 -4.685 10.848 1.00 72.81 158 GLY A O 1
ATOM 1255 N N . SER A 1 159 ? -22.869 -5.425 12.707 1.00 66.06 159 SER A N 1
ATOM 1256 C CA . SER A 1 159 ? -22.414 -4.346 13.618 1.00 66.06 159 SER A CA 1
ATOM 1257 C C . SER A 1 159 ? -20.944 -4.411 14.064 1.00 66.06 159 SER A C 1
ATOM 1259 O O . SER A 1 159 ? -20.530 -3.607 14.897 1.00 66.06 159 SER A O 1
ATOM 1261 N N . ALA A 1 160 ? -20.140 -5.356 13.559 1.00 63.03 160 ALA A N 1
ATOM 1262 C CA . ALA A 1 160 ? -18.742 -5.549 13.981 1.00 63.03 160 ALA A CA 1
ATOM 1263 C C . ALA A 1 160 ? -17.826 -4.337 13.685 1.00 63.03 160 ALA A C 1
ATOM 1265 O O . ALA A 1 160 ? -16.711 -4.259 14.192 1.00 63.03 160 ALA A O 1
ATOM 1266 N N . PHE A 1 161 ? -18.318 -3.365 12.912 1.00 69.56 161 PHE A N 1
ATOM 1267 C CA . PHE A 1 161 ? -17.584 -2.185 12.450 1.00 69.56 161 PHE A CA 1
ATOM 1268 C C . PHE A 1 161 ? -18.151 -0.867 12.995 1.00 69.56 161 PHE A C 1
ATOM 1270 O O . PHE A 1 161 ? -17.857 0.193 12.444 1.00 69.56 161 PHE A O 1
ATOM 1277 N N . ASP A 1 162 ? -18.978 -0.891 14.044 1.00 74.25 162 ASP A N 1
ATOM 1278 C CA . ASP A 1 162 ? -19.461 0.348 14.680 1.00 74.25 162 ASP A CA 1
ATOM 1279 C C . ASP A 1 162 ? -18.312 1.130 15.338 1.00 74.25 162 ASP A C 1
ATOM 1281 O O . ASP A 1 162 ? -18.330 2.364 15.383 1.00 74.25 162 ASP A O 1
ATOM 1285 N N . GLU A 1 163 ? -17.290 0.406 15.802 1.00 79.81 163 GLU A N 1
ATOM 1286 C CA . GLU A 1 163 ? -16.068 0.973 16.372 1.00 79.81 163 GLU A CA 1
ATOM 1287 C C . GLU A 1 163 ? -15.061 1.402 15.297 1.00 79.81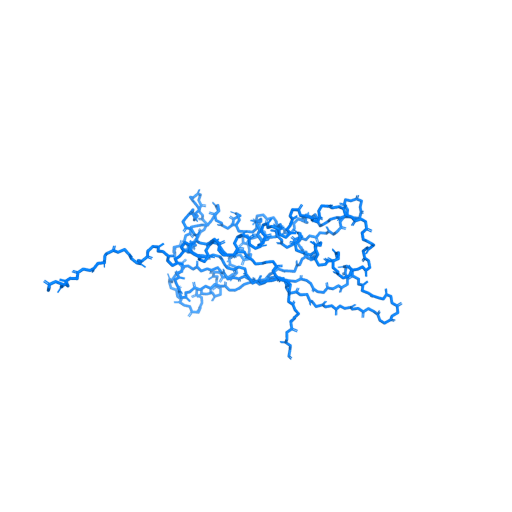 163 GLU A C 1
ATOM 1289 O O . GLU A 1 163 ? -14.259 2.293 15.556 1.00 79.81 163 GLU A O 1
ATOM 1294 N N . PHE A 1 164 ? -15.130 0.846 14.078 1.00 89.12 164 PHE A N 1
ATOM 1295 C CA . PHE A 1 164 ? -14.295 1.300 12.965 1.00 89.12 164 PHE A CA 1
ATOM 1296 C C . PHE A 1 164 ? -14.891 2.556 12.337 1.00 89.12 164 PHE A C 1
ATOM 1298 O O . PHE A 1 164 ? -15.908 2.515 11.633 1.00 89.12 164 PHE A O 1
ATOM 1305 N N . ARG A 1 165 ? -14.242 3.698 12.561 1.00 89.88 165 ARG A N 1
ATOM 1306 C CA . ARG A 1 165 ? -14.688 4.985 12.018 1.00 89.88 165 ARG A CA 1
ATOM 1307 C C . ARG A 1 165 ? -13.578 6.019 12.022 1.00 89.88 165 ARG A C 1
ATOM 1309 O O . ARG A 1 165 ? -12.585 5.898 12.734 1.00 89.88 165 ARG A O 1
ATOM 1316 N N . LYS A 1 166 ? -13.798 7.083 11.257 1.00 92.94 166 LYS A N 1
ATOM 1317 C CA . LYS A 1 166 ? -12.904 8.233 11.231 1.00 92.94 166 LYS A CA 1
ATOM 1318 C C . LYS A 1 166 ? -12.842 8.894 12.610 1.00 92.94 166 LYS A C 1
ATOM 1320 O O . LYS A 1 166 ? -13.880 9.159 13.219 1.00 92.94 166 LYS A O 1
ATOM 1325 N N . SER A 1 167 ? -11.637 9.157 13.094 1.00 92.88 167 SER A N 1
ATOM 1326 C CA . SER A 1 167 ? -11.381 9.682 14.431 1.00 92.88 167 SER A CA 1
ATOM 1327 C C . SER A 1 167 ? -10.098 10.503 14.463 1.00 92.88 167 SER A C 1
ATOM 1329 O O . SER A 1 167 ? -9.181 10.279 13.682 1.00 92.88 167 SER A O 1
ATOM 1331 N N . ALA A 1 168 ? -10.026 11.452 15.395 1.00 90.94 168 ALA A N 1
ATOM 1332 C CA . ALA A 1 168 ? -8.818 12.237 15.641 1.00 90.94 168 ALA A CA 1
ATOM 1333 C C . ALA A 1 168 ? -7.822 11.525 16.574 1.00 90.94 168 ALA A C 1
ATOM 1335 O O . ALA A 1 168 ? -6.711 12.012 16.764 1.00 90.94 168 ALA A O 1
ATOM 1336 N N . THR A 1 169 ? -8.227 10.420 17.211 1.00 92.06 169 THR A N 1
ATOM 1337 C CA . THR A 1 169 ? -7.356 9.647 18.111 1.00 92.06 169 THR A CA 1
ATOM 1338 C C . THR A 1 169 ? -6.589 8.538 17.400 1.00 92.06 169 THR A C 1
ATOM 1340 O O . THR A 1 169 ? -5.606 8.050 17.957 1.00 92.06 169 THR A O 1
ATOM 1343 N N . GLY A 1 170 ? -7.033 8.142 16.205 1.00 94.12 170 GLY A N 1
ATOM 1344 C CA . GLY A 1 170 ? -6.426 7.058 15.443 1.00 94.12 170 GLY A CA 1
ATOM 1345 C C . GLY A 1 170 ? -6.493 5.690 16.139 1.00 94.12 170 GLY A C 1
ATOM 1346 O O . GLY A 1 170 ? -7.295 5.468 17.052 1.00 94.12 170 GLY A O 1
ATOM 1347 N N . SER A 1 171 ? -5.610 4.784 15.717 1.00 95.25 171 SER A N 1
ATOM 1348 C CA . SER A 1 171 ? -5.452 3.410 16.212 1.00 95.25 171 SER A CA 1
ATOM 1349 C C . SER A 1 171 ? -3.988 3.106 16.589 1.00 95.25 171 SER A C 1
ATOM 1351 O O . SER A 1 171 ? -3.353 2.242 15.984 1.00 95.25 171 SER A O 1
ATOM 1353 N N . PRO A 1 172 ? -3.415 3.769 17.614 1.00 92.00 172 PRO A N 1
ATOM 1354 C CA . PRO A 1 172 ? -1.995 3.629 17.975 1.00 92.00 172 PRO A CA 1
ATOM 1355 C C . PRO A 1 172 ? -1.606 2.239 18.511 1.00 92.00 172 PRO A C 1
ATOM 1357 O O . PRO A 1 172 ? -0.422 1.946 18.659 1.00 92.00 172 PRO A O 1
ATOM 1360 N N . GLY A 1 173 ? -2.588 1.400 18.851 1.00 91.81 173 GLY A N 1
ATOM 1361 C CA . GLY A 1 173 ? -2.380 0.024 19.308 1.00 91.81 173 GLY A CA 1
ATOM 1362 C C . GLY A 1 173 ? -2.455 -1.029 18.201 1.00 91.81 173 GLY A C 1
ATOM 1363 O O . GLY A 1 173 ? -2.305 -2.211 18.508 1.00 91.81 173 GLY A O 1
ATOM 1364 N N . ALA A 1 174 ? -2.711 -0.629 16.952 1.00 94.94 174 ALA A N 1
ATOM 1365 C CA . ALA A 1 174 ? -2.863 -1.566 15.849 1.00 94.94 174 ALA A CA 1
ATOM 1366 C C . ALA A 1 174 ? -1.545 -2.288 15.542 1.00 94.94 174 ALA A C 1
ATOM 1368 O O . ALA A 1 174 ? -0.465 -1.690 15.534 1.00 94.94 174 ALA A O 1
ATOM 1369 N N . ARG A 1 175 ? -1.631 -3.586 15.245 1.00 95.69 175 ARG A N 1
ATOM 1370 C CA . ARG A 1 175 ? -0.487 -4.347 14.732 1.00 95.69 175 ARG A CA 1
ATOM 1371 C C . ARG A 1 175 ? -0.304 -4.062 13.244 1.00 95.69 175 ARG A C 1
ATOM 1373 O O . ARG A 1 175 ? -1.272 -4.092 12.500 1.00 95.69 175 ARG A O 1
ATOM 1380 N N . VAL A 1 176 ? 0.932 -3.889 12.791 1.00 94.50 176 VAL A N 1
ATOM 1381 C CA . VAL A 1 176 ? 1.229 -3.730 11.362 1.00 94.50 176 VAL A CA 1
ATOM 1382 C C . VAL A 1 176 ? 2.214 -4.795 10.908 1.00 94.50 176 VAL A C 1
ATOM 1384 O O . VAL A 1 176 ? 3.233 -5.021 11.565 1.00 94.50 176 VAL A O 1
ATOM 1387 N N . VAL A 1 177 ? 1.906 -5.441 9.787 1.00 94.88 177 VAL A N 1
ATOM 1388 C CA . VAL A 1 177 ? 2.804 -6.345 9.068 1.00 94.88 177 VAL A CA 1
ATOM 1389 C C . VAL A 1 177 ? 2.992 -5.790 7.662 1.00 94.88 177 VAL A C 1
ATOM 1391 O O . VAL A 1 177 ? 2.032 -5.692 6.903 1.00 94.88 177 VAL A O 1
ATOM 1394 N N . TYR A 1 178 ? 4.226 -5.409 7.346 1.00 92.19 178 TYR A N 1
ATOM 1395 C CA . TYR A 1 178 ? 4.643 -5.026 6.000 1.00 92.19 178 TYR A CA 1
ATOM 1396 C C . TYR A 1 178 ? 5.286 -6.221 5.309 1.00 92.19 178 TYR A C 1
ATOM 1398 O O . TYR A 1 178 ? 5.998 -6.992 5.960 1.00 92.19 178 TYR A O 1
ATOM 1406 N N . ASP A 1 179 ? 5.092 -6.325 4.000 1.00 92.19 179 ASP A N 1
ATOM 1407 C CA . ASP A 1 179 ? 5.751 -7.326 3.174 1.00 92.19 179 ASP A CA 1
ATOM 1408 C C . ASP A 1 179 ? 6.133 -6.717 1.824 1.00 92.19 179 ASP A C 1
ATOM 1410 O O . ASP A 1 179 ? 5.315 -6.118 1.131 1.00 92.19 179 ASP A O 1
ATOM 1414 N N . LEU A 1 180 ? 7.411 -6.841 1.476 1.00 94.38 180 LEU A N 1
ATOM 1415 C CA . LEU A 1 180 ? 7.979 -6.354 0.220 1.00 94.38 180 LEU A CA 1
ATOM 1416 C C . LEU A 1 180 ? 8.599 -7.496 -0.593 1.00 94.38 180 LEU A C 1
ATOM 1418 O O . LEU A 1 180 ? 9.295 -7.243 -1.578 1.00 94.38 180 LEU A O 1
ATOM 1422 N N . GLU A 1 181 ? 8.419 -8.750 -0.173 1.00 93.94 181 GLU A N 1
ATOM 1423 C CA . GLU A 1 181 ? 8.884 -9.900 -0.939 1.00 93.94 181 GLU A CA 1
ATOM 1424 C C . GLU A 1 181 ? 8.179 -9.928 -2.296 1.00 93.94 181 GLU A C 1
ATOM 1426 O O . GLU A 1 181 ? 6.964 -9.778 -2.384 1.00 93.94 181 GLU A O 1
ATOM 1431 N N . ILE A 1 182 ? 8.955 -10.084 -3.370 1.00 92.56 182 ILE A N 1
ATOM 1432 C CA . ILE A 1 182 ? 8.394 -10.160 -4.716 1.00 92.56 182 ILE A CA 1
ATOM 1433 C C . ILE A 1 182 ? 7.949 -11.582 -5.002 1.00 92.56 182 ILE A C 1
ATOM 1435 O O . ILE A 1 182 ? 8.703 -12.539 -4.820 1.00 92.56 182 ILE A O 1
ATOM 1439 N N . HIS A 1 183 ? 6.745 -11.697 -5.541 1.00 93.25 183 HIS A N 1
ATOM 1440 C CA . HIS A 1 183 ? 6.183 -12.954 -5.992 1.00 93.25 183 HIS A CA 1
ATOM 1441 C C . HIS A 1 183 ? 5.478 -12.778 -7.335 1.00 93.25 183 HIS A C 1
ATOM 1443 O O . HIS A 1 183 ? 4.964 -11.713 -7.668 1.00 93.25 183 HIS A O 1
ATOM 1449 N N . GLU A 1 184 ? 5.486 -13.842 -8.134 1.00 90.44 184 GLU A N 1
ATOM 1450 C CA . GLU A 1 184 ? 4.710 -13.898 -9.370 1.00 90.44 184 GLU A CA 1
ATOM 1451 C C . GLU A 1 184 ? 3.328 -14.502 -9.072 1.00 90.44 184 GLU A C 1
ATOM 1453 O O . GLU A 1 184 ? 3.254 -15.525 -8.372 1.00 90.44 184 GLU A O 1
ATOM 1458 N N . PRO A 1 185 ? 2.239 -13.920 -9.605 1.00 83.75 185 PRO A N 1
ATOM 1459 C CA . PRO A 1 185 ? 0.901 -14.459 -9.414 1.00 83.75 185 PRO A CA 1
ATOM 1460 C C . PRO A 1 185 ? 0.790 -15.855 -10.045 1.00 83.75 185 PRO A C 1
ATOM 1462 O O . PRO A 1 185 ? 1.297 -16.114 -11.140 1.00 83.75 185 PRO A O 1
ATOM 1465 N N . ARG A 1 186 ? 0.121 -16.783 -9.351 1.00 72.94 186 ARG A N 1
ATOM 1466 C CA . ARG A 1 186 ? -0.161 -18.136 -9.858 1.00 72.94 186 ARG A CA 1
ATOM 1467 C C . ARG A 1 186 ? -1.628 -18.223 -10.273 1.00 72.94 186 ARG A C 1
ATOM 1469 O O . ARG A 1 186 ? -2.497 -18.159 -9.408 1.00 72.94 186 ARG A O 1
ATOM 1476 N N . TYR A 1 187 ? -1.875 -18.386 -11.573 1.00 65.31 187 TYR A N 1
ATOM 1477 C CA . TYR A 1 187 ? -3.208 -18.572 -12.165 1.00 65.31 187 TYR A CA 1
ATOM 1478 C C . TYR A 1 187 ? -3.547 -20.047 -12.395 1.00 65.31 187 TYR A C 1
ATOM 1480 O O . TYR A 1 187 ? -2.619 -20.828 -12.717 1.00 65.31 187 TYR A O 1
#

pLDDT: mean 79.0, std 21.11, range [31.25, 97.56]

Organism: NCBI:txid2714934

Foldseek 3Di:
DDDDDDPPDPPPPVVVVVVVVVPVVVVVPVVPPDDDDPPLDPVLLLVQLLQLVVCVQVLLVVLQQQWKFLWAAKAKDAWEWAWPADPVHGTDSVPIWIKIKMWTDSDPPDTFIDMDTSVQAWDQDPVVRHTDGDCCSPSVNSVVRVVVRLVVRCVVPNPSCVRIDTDNRGYPNHYYHDYHDYDYDDD

Secondary structure (DSSP, 8-state):
------S--SSHHHHHHHHHHHHHHHHHHSS-S-----TTSHHHHHHHHHHHHHHHHHHHHHHHHHHEE---EEEE--EEEE---BTTTB--TTTSEEEEEEEEESSSS-EEEEEEEHHHHEEEETTTTEEEE-GGGSHHHHHHHHHHHHHHHHHHH-GGGSS-EE-SS--TT-EEE----EE----

Sequence (187 aa):
MTAKGIWITAWSVVGLLVLGGGLIFGKVFMDKGATEQPLSDRSAMELAYQDGMRQVQETFTEYLLENYEGVAAVEWEGVEVEWRDSPVFGPSLLGNGVASDFKVYVNDTDYFTSYYWLNDKMEYDHDLERYVPTGTLSPKNMDMRIEDGISGLREETGSAFDEFRKSATGSPGARVVYDLEIHEPRY

Radius of gyration: 19.98 Å; Cα contacts (8 Å, |Δi|>4): 272; chains: 1; bounding box: 49×48×74 Å

Nearest PDB structures (foldseek):
  3tte-assembly1_A  TM=3.563E-01  e=6.997E-02  Bradyrhizobium sp. ORS 278
  1mdl-assembly1_A  TM=3.786E-01  e=2.502E-01  Pseudomonas aeruginosa
  2pce-assembly1_F  TM=4.271E-01  e=3.012E+00  Roseovarius nubinhibens ISM
  2pce-assembly1_B  TM=2.599E-01  e=2.668E+00  Roseovarius nubinhibens ISM
  3fv9-assembly1_D  TM=2.618E-01  e=3.613E+00  Roseovarius nubinhibens ISM

Solvent-accessible surface area (backbone atoms only — not comparable to full-atom values): 10843 Å² total; per-residue (Å²): 137,87,88,84,80,86,94,79,71,81,72,62,61,64,57,50,55,60,54,55,58,51,56,59,58,58,58,63,62,72,76,66,72,84,72,96,63,63,77,70,38,66,72,53,42,50,53,45,49,37,55,38,43,48,52,52,53,50,54,52,48,51,52,45,34,50,39,22,23,44,44,40,31,39,39,41,43,38,32,36,40,46,83,56,59,37,97,86,76,43,57,45,77,86,63,36,48,42,32,34,42,34,37,44,19,53,47,100,83,51,61,35,73,52,71,48,48,44,76,70,34,27,44,76,36,79,92,77,72,39,55,42,81,40,85,54,75,32,70,73,50,50,48,51,57,50,50,53,34,53,50,58,46,40,74,75,69,46,75,81,49,76,62,46,41,83,36,90,79,18,23,90,82,37,47,77,44,83,44,63,55,76,42,68,80,85,131